Protein AF-F6ZVZ8-F1 (afdb_monomer_lite)

pLDDT: mean 75.33, std 19.27, range [25.66, 97.69]

Secondary structure (DSSP, 8-state):
------------SSS----------HHHHHHHHHHHHHHHHHHHHHHHTT-HHHHHHHHHHHHHHTT-PPP-----S----------GGGG-GGG----HHHHHHHSSS-HHHHHHHHHHHHHHHTTHHHHHHHHHHIIIII-SS--S--HHHHHHHHHHHHHHHHTTT--HHHHHHHHS-TTEEEEETTTTEEEETTS--EE-HHHHHT--HHHHHHHHHHHHHHSSS-TTTTTTT--EEETTEEEEEEEEE-TTGGGBTTTBSS--EEEEEEEEEEEESTT-HHHHHHHHHHHHHHHHHHHHHTT-EEEEEEETTEEEETTSTTHHHHHHHHHHHHHHTT--EEEEEEEEETTEEEEEEEEEEEEEEEPP--

Sequence (374 aa):
MESLKLQIDSIFQNGGHDSYHATLMPSHLRQLSYYISTVILCYTEDALDRCQAIVSLKSQLNQNYLHLTPPIIMLPKQTQFKHGIVNPSWTDVDKLKISRKDCVSNLQVPKAVALQYAIMQYSSDVRLDETWMRFLHHLLLQEQHLPPNPFPLLISHLRRSSISVHTKFEHDNTAVNRLIQNKVAVFDSSNNIFTVNGTSAFGKKSSLLLLNLKGFRQVSEISAHVALSPPGDALTGAPISSEQFQVVPCICVVPPSTYHGSLSPYLCTLYLSEHCFVRGPIGQLHKGAAALAKILKSHLAKLKSSGIILHQAKFGGVILNLKNATNFSRFESEFSAASSGGQEINISFYFPLSWRYVLVKKQMFVYYVEGKTD

Organism: Ciona intestinalis (NCBI:txid7719)

Structure (mmCIF, N/CA/C/O backbone):
data_AF-F6ZVZ8-F1
#
_entry.id   AF-F6ZVZ8-F1
#
loop_
_atom_site.group_PDB
_atom_site.id
_atom_site.type_symbol
_atom_site.label_atom_id
_atom_site.label_alt_id
_atom_site.label_comp_id
_atom_site.label_asym_id
_atom_site.label_entity_id
_atom_site.label_seq_id
_atom_site.pdbx_PDB_ins_code
_atom_site.Cartn_x
_atom_site.Cartn_y
_atom_site.Cartn_z
_atom_site.occupancy
_atom_site.B_iso_or_equiv
_atom_site.auth_seq_id
_atom_site.auth_comp_id
_atom_site.auth_asym_id
_atom_site.auth_atom_id
_atom_site.pdbx_PDB_model_num
ATOM 1 N N . MET A 1 1 ? -38.495 -23.555 36.060 1.00 32.72 1 MET A N 1
ATOM 2 C CA . MET A 1 1 ? -37.154 -23.533 35.436 1.00 32.72 1 MET A CA 1
ATOM 3 C C . MET A 1 1 ? -36.558 -22.169 35.708 1.00 32.72 1 MET A C 1
ATOM 5 O O . MET A 1 1 ? -37.044 -21.184 35.167 1.00 32.72 1 MET A O 1
ATOM 9 N N . GLU A 1 2 ? -35.612 -22.120 36.637 1.00 27.19 2 GLU A N 1
ATOM 10 C CA . GLU A 1 2 ? -34.996 -20.891 37.134 1.00 27.19 2 GLU A CA 1
ATOM 11 C C . GLU A 1 2 ? -34.165 -20.222 36.033 1.00 27.19 2 GLU A C 1
ATOM 13 O O . GLU A 1 2 ? -33.371 -20.864 35.346 1.00 27.19 2 GLU A O 1
ATOM 18 N N . SER A 1 3 ? -34.381 -18.923 35.832 1.00 27.38 3 SER A N 1
ATOM 19 C CA . SER A 1 3 ? -33.521 -18.092 34.995 1.00 27.38 3 SER A CA 1
ATOM 20 C C . SER A 1 3 ? -32.134 -18.037 35.627 1.00 27.38 3 SER A C 1
ATOM 22 O O . SER A 1 3 ? -32.011 -17.606 36.774 1.00 27.38 3 SER A O 1
ATOM 24 N N . LEU A 1 4 ? -31.096 -18.426 34.890 1.00 25.66 4 LEU A N 1
ATOM 25 C CA . LEU A 1 4 ? -29.719 -18.300 35.353 1.00 25.66 4 LEU A CA 1
ATOM 26 C C . LEU A 1 4 ? -29.346 -16.806 35.373 1.00 25.66 4 LEU A C 1
ATOM 28 O O . LEU A 1 4 ? -28.953 -16.232 34.360 1.00 25.66 4 LEU A O 1
ATOM 32 N N . LYS A 1 5 ? -29.554 -16.151 36.520 1.00 30.36 5 LYS A N 1
ATOM 33 C CA . LYS A 1 5 ? -29.091 -14.786 36.782 1.00 30.36 5 LYS A CA 1
ATOM 34 C C . LYS A 1 5 ? -27.653 -14.874 37.271 1.00 30.36 5 LYS A C 1
ATOM 36 O O . LYS A 1 5 ? -27.408 -15.231 38.417 1.00 30.36 5 LYS A O 1
ATOM 41 N N . LEU A 1 6 ? -26.699 -14.563 36.401 1.00 27.80 6 LEU A N 1
ATOM 42 C CA . LEU A 1 6 ? -25.312 -14.380 36.813 1.00 27.80 6 LEU A CA 1
ATOM 43 C C . LEU A 1 6 ? -25.181 -12.943 37.336 1.00 27.80 6 LEU A C 1
ATOM 45 O O . LEU A 1 6 ? -25.107 -11.991 36.562 1.00 27.80 6 LEU A O 1
ATOM 49 N N . GLN A 1 7 ? -25.269 -12.798 38.657 1.00 32.66 7 GLN A N 1
ATOM 50 C CA . GLN A 1 7 ? -25.104 -11.537 39.372 1.00 32.66 7 GLN A CA 1
ATOM 51 C C . GLN A 1 7 ? -23.623 -11.380 39.729 1.00 32.66 7 GLN A C 1
ATOM 53 O O . GLN A 1 7 ? -23.072 -12.184 40.477 1.00 32.66 7 GLN A O 1
ATOM 58 N N . ILE A 1 8 ? -22.966 -10.372 39.156 1.00 30.91 8 ILE A N 1
ATOM 59 C CA . ILE A 1 8 ? -21.636 -9.933 39.585 1.00 30.91 8 ILE A CA 1
ATOM 60 C C . ILE A 1 8 ? -21.848 -8.580 40.257 1.00 30.91 8 ILE A C 1
ATOM 62 O O . ILE A 1 8 ? -22.011 -7.567 39.580 1.00 30.91 8 ILE A O 1
ATOM 66 N N . ASP A 1 9 ? -21.900 -8.582 41.586 1.00 28.52 9 ASP A N 1
ATOM 67 C CA . ASP A 1 9 ? -22.004 -7.359 42.376 1.00 28.52 9 ASP A CA 1
ATOM 68 C C . ASP A 1 9 ? -20.648 -6.646 42.384 1.00 28.52 9 ASP A C 1
ATOM 70 O O . ASP A 1 9 ? -19.692 -7.098 43.015 1.00 28.52 9 ASP A O 1
ATOM 74 N N . SER A 1 10 ? -20.543 -5.514 41.687 1.00 31.78 10 SER A N 1
ATOM 75 C CA . SER A 1 10 ? -19.442 -4.573 41.899 1.00 31.78 10 SER A CA 1
ATOM 76 C C . SER A 1 10 ? -19.907 -3.474 42.849 1.00 31.78 10 SER A C 1
ATOM 78 O O . SER A 1 10 ? -20.643 -2.569 42.453 1.00 31.78 10 SER A O 1
ATOM 80 N N . ILE A 1 11 ? -19.476 -3.550 44.107 1.00 28.58 11 ILE A N 1
ATOM 81 C CA . ILE A 1 11 ? -19.670 -2.481 45.089 1.00 28.58 11 ILE A CA 1
ATOM 82 C C . ILE A 1 11 ? -18.701 -1.349 44.731 1.00 28.58 11 ILE A C 1
ATOM 84 O O . ILE A 1 11 ? -17.514 -1.426 45.040 1.00 28.58 11 ILE A O 1
ATOM 88 N N . PHE A 1 12 ? -19.196 -0.294 44.087 1.00 33.19 12 PHE A N 1
ATOM 89 C CA . PHE A 1 12 ? -18.509 0.994 44.078 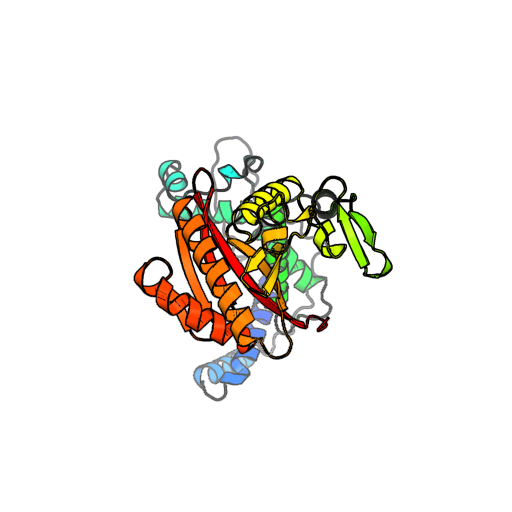1.00 33.19 12 PHE A CA 1
ATOM 90 C C . PHE A 1 12 ? -19.142 1.890 45.138 1.00 33.19 12 PHE A C 1
ATOM 92 O O . PHE A 1 12 ? -20.351 2.120 45.152 1.00 33.19 12 PHE A O 1
ATOM 99 N N . GLN A 1 13 ? -18.302 2.371 46.053 1.00 36.12 13 GLN A N 1
ATOM 100 C CA . GLN A 1 13 ? -18.647 3.386 47.040 1.00 36.12 13 GLN A CA 1
ATOM 101 C C . GLN A 1 13 ? -19.001 4.688 46.312 1.00 36.12 13 GLN A C 1
ATOM 103 O O . GLN A 1 13 ? -18.110 5.461 45.983 1.00 36.12 13 GLN A O 1
ATOM 108 N N . ASN A 1 14 ? -20.279 4.871 45.974 1.00 37.72 14 ASN A N 1
ATOM 109 C CA . ASN A 1 14 ? -21.011 6.143 45.997 1.00 37.72 14 ASN A CA 1
ATOM 110 C C . ASN A 1 14 ? -22.417 5.952 45.400 1.00 37.72 14 ASN A C 1
ATOM 112 O O . ASN A 1 14 ? -22.625 6.076 44.199 1.00 37.72 14 ASN A O 1
ATOM 116 N N . GLY A 1 15 ? -23.381 5.664 46.281 1.00 40.88 15 GLY A N 1
ATOM 117 C CA . GLY A 1 15 ? -24.742 6.209 46.216 1.00 40.88 15 GLY A CA 1
ATOM 118 C C . GLY A 1 15 ? -25.537 6.062 44.916 1.00 40.88 15 GLY A C 1
ATOM 119 O O . GLY A 1 15 ? -26.045 7.059 44.415 1.00 40.88 15 GLY A O 1
ATOM 120 N N . GLY A 1 16 ? -25.715 4.837 44.420 1.00 35.06 16 GLY A N 1
ATOM 121 C CA . GLY A 1 16 ? -26.718 4.527 43.398 1.00 35.06 16 GLY A CA 1
ATOM 122 C C . GLY A 1 16 ? -26.802 3.028 43.123 1.00 35.06 16 GLY A C 1
ATOM 123 O O . GLY A 1 16 ? -25.938 2.476 42.449 1.00 35.06 16 GLY A O 1
ATOM 124 N N . HIS A 1 17 ? -27.825 2.356 43.659 1.00 35.38 17 HIS A N 1
ATOM 125 C CA . HIS A 1 17 ? -28.122 0.959 43.335 1.00 35.38 17 HIS A CA 1
ATOM 126 C C . HIS A 1 17 ? -28.898 0.881 42.019 1.00 35.38 17 HIS A C 1
ATOM 128 O O . HIS A 1 17 ? -30.110 0.695 42.030 1.00 35.38 17 HIS A O 1
ATOM 134 N N . ASP A 1 18 ? -28.197 0.957 40.892 1.00 32.50 18 ASP A N 1
ATOM 135 C CA . ASP A 1 18 ? -28.770 0.506 39.629 1.00 32.50 18 ASP A CA 1
ATOM 136 C C . ASP A 1 18 ? -28.108 -0.810 39.211 1.00 32.50 18 ASP A C 1
ATOM 138 O O . ASP A 1 18 ? -26.976 -0.851 38.726 1.00 32.50 18 ASP A O 1
ATOM 142 N N . SER A 1 19 ? -28.834 -1.908 39.412 1.00 32.69 19 SER A N 1
ATOM 143 C CA . SER A 1 19 ? -28.496 -3.208 38.837 1.00 32.69 19 SER A CA 1
ATOM 144 C C . SER A 1 19 ? -29.044 -3.264 37.411 1.00 32.69 19 SER A C 1
ATOM 146 O O . SER A 1 19 ? -30.248 -3.175 37.176 1.00 32.69 19 SER A O 1
ATOM 148 N N . TYR A 1 20 ? -28.153 -3.373 36.426 1.00 36.16 20 TYR A N 1
ATOM 149 C CA . TYR A 1 20 ? -28.530 -3.413 35.015 1.00 36.16 20 TYR A CA 1
ATOM 150 C C . TYR A 1 20 ? -28.456 -4.846 34.494 1.00 36.16 20 TYR A C 1
ATOM 152 O O . TYR A 1 20 ? -27.391 -5.459 34.460 1.00 36.16 20 TYR A O 1
ATOM 160 N N . HIS A 1 21 ? -29.599 -5.379 34.064 1.00 35.50 21 HIS A N 1
ATOM 161 C CA . HIS A 1 21 ? -29.709 -6.730 33.527 1.00 35.50 21 HIS A CA 1
ATOM 162 C C . HIS A 1 21 ? -30.125 -6.689 32.055 1.00 35.50 21 HIS A C 1
ATOM 164 O O . HIS A 1 21 ? -31.260 -6.340 31.734 1.00 35.50 21 HIS A O 1
ATOM 170 N N . ALA A 1 22 ? -29.251 -7.134 31.151 1.00 32.00 22 ALA A N 1
ATOM 171 C CA . ALA A 1 22 ? -29.711 -7.654 29.869 1.00 32.00 22 ALA A CA 1
ATOM 172 C C . ALA A 1 22 ? -30.309 -9.044 30.130 1.00 32.00 22 ALA A C 1
ATOM 174 O O . ALA A 1 22 ? -29.589 -10.026 30.301 1.00 32.00 22 ALA A O 1
ATOM 175 N N . THR A 1 23 ? -31.637 -9.127 30.209 1.00 36.50 23 THR A N 1
ATOM 176 C CA . THR A 1 23 ? -32.320 -10.415 30.371 1.00 36.50 23 THR A CA 1
ATOM 177 C C . THR A 1 23 ? -32.531 -11.011 28.984 1.00 36.50 23 THR A C 1
ATOM 179 O O . THR A 1 23 ? -33.518 -10.721 28.310 1.00 36.50 23 THR A O 1
ATOM 182 N N . LEU A 1 24 ? -31.585 -11.834 28.525 1.00 35.16 24 LEU A N 1
ATOM 183 C CA . LEU A 1 24 ? -31.866 -12.777 27.445 1.00 35.16 24 LEU A CA 1
ATOM 184 C C . LEU A 1 24 ? -32.962 -13.708 27.960 1.00 35.16 24 LEU A C 1
ATOM 186 O O . LEU A 1 24 ? -32.727 -14.510 28.864 1.00 35.16 24 LEU A O 1
ATOM 190 N N . MET A 1 25 ? -34.177 -13.553 27.432 1.00 39.72 25 MET A N 1
ATOM 191 C CA . MET A 1 25 ? -35.285 -14.417 27.816 1.00 39.72 25 MET A CA 1
ATOM 192 C C . MET A 1 25 ? -34.863 -15.881 27.608 1.00 39.72 25 MET A C 1
ATOM 194 O O . MET A 1 25 ? -34.251 -16.190 26.579 1.00 39.72 25 MET A O 1
ATOM 198 N N . PRO A 1 26 ? -35.188 -16.801 28.534 1.00 47.62 26 PRO A N 1
ATOM 199 C CA . PRO A 1 26 ? -34.864 -18.223 28.391 1.00 47.62 26 PRO A CA 1
ATOM 200 C C . PRO A 1 26 ? -35.307 -18.819 27.045 1.00 47.62 26 PRO A C 1
ATOM 202 O O . PRO A 1 26 ? -34.679 -19.744 26.537 1.00 47.62 26 PRO A O 1
ATOM 205 N N . SER A 1 27 ? -36.352 -18.253 26.434 1.00 44.28 27 SER A N 1
ATOM 206 C CA . SER A 1 27 ? -36.811 -18.562 25.078 1.00 44.28 27 SER A CA 1
ATOM 207 C C . SER A 1 27 ? -35.783 -18.243 23.981 1.00 44.28 27 SER A C 1
ATOM 209 O O . SER A 1 27 ? -35.606 -19.062 23.083 1.00 44.28 27 SER A O 1
ATOM 211 N N . HIS A 1 28 ? -35.070 -17.113 24.057 1.00 44.03 28 HIS A N 1
ATOM 212 C CA . HIS A 1 28 ? -34.038 -16.722 23.083 1.00 44.03 28 HIS A CA 1
ATOM 213 C C . HIS A 1 28 ? -32.804 -17.617 23.187 1.00 44.03 28 HIS A C 1
ATOM 215 O O . HIS A 1 28 ? -32.269 -18.050 22.172 1.00 44.03 28 HIS A O 1
ATOM 221 N N . LEU A 1 29 ? -32.385 -17.953 24.413 1.00 49.09 29 LEU A N 1
ATOM 222 C CA . LEU A 1 29 ? -31.301 -18.914 24.642 1.00 49.09 29 LEU A CA 1
ATOM 223 C C . LEU A 1 29 ? -31.670 -20.299 24.111 1.00 49.09 29 LEU A C 1
ATOM 225 O O . LEU A 1 29 ? -30.829 -20.978 23.531 1.00 49.09 29 LEU A O 1
ATOM 229 N N . ARG A 1 30 ? -32.938 -20.699 24.256 1.00 52.06 30 ARG A N 1
ATOM 230 C CA . ARG A 1 30 ? -33.433 -21.980 23.752 1.00 52.06 30 ARG A CA 1
ATOM 231 C C . ARG A 1 30 ? -33.487 -22.015 22.220 1.00 52.06 30 ARG A C 1
ATOM 233 O O . ARG A 1 30 ? -33.057 -23.003 21.643 1.00 52.06 30 ARG A O 1
ATOM 240 N N . GLN A 1 31 ? -33.931 -20.944 21.558 1.00 53.31 31 GLN A N 1
ATOM 241 C CA . GLN A 1 31 ? -33.894 -20.834 20.091 1.00 53.31 31 GLN A CA 1
ATOM 242 C C . GLN A 1 31 ? -32.464 -20.806 19.547 1.00 53.31 31 GLN A C 1
ATOM 244 O O . GLN A 1 31 ? -32.173 -21.505 18.582 1.00 53.31 31 GLN A O 1
ATOM 249 N N . LEU A 1 32 ? -31.562 -20.058 20.189 1.00 51.16 32 LEU A N 1
ATOM 250 C CA . LEU A 1 32 ? -30.150 -20.035 19.812 1.00 51.16 32 LEU A CA 1
ATOM 251 C C . LEU A 1 32 ? -29.508 -21.409 20.019 1.00 51.16 32 LEU A C 1
ATOM 253 O O . LEU A 1 32 ? -28.760 -21.865 19.164 1.00 51.16 32 LEU A O 1
ATOM 257 N N . SER A 1 33 ? -29.842 -22.087 21.120 1.00 54.50 33 SER A N 1
ATOM 258 C CA . SER A 1 33 ? -29.406 -23.455 21.386 1.00 54.50 33 SER A CA 1
ATOM 259 C C . SER A 1 33 ? -29.932 -24.413 20.326 1.00 54.50 33 SER A C 1
ATOM 261 O O . SER A 1 33 ? -29.141 -25.182 19.806 1.00 54.50 33 SER A O 1
ATOM 263 N N . TYR A 1 34 ? -31.218 -24.359 19.963 1.00 60.81 34 TYR A N 1
ATOM 264 C CA . TYR A 1 34 ? -31.769 -25.212 18.907 1.00 60.81 34 TYR A CA 1
ATOM 265 C C . TYR A 1 34 ? -31.127 -24.926 17.559 1.00 60.81 34 TYR A C 1
ATOM 267 O O . TYR A 1 34 ? -30.765 -25.858 16.859 1.00 60.81 34 TYR A O 1
ATOM 275 N N . TYR A 1 35 ? -30.923 -23.661 17.215 1.00 58.41 35 TYR A N 1
ATOM 276 C CA . TYR A 1 35 ? -30.261 -23.279 15.978 1.00 58.41 35 TYR A CA 1
ATOM 277 C C . TYR A 1 35 ? -28.799 -23.741 15.938 1.00 58.41 35 TYR A C 1
ATOM 279 O O . TYR A 1 35 ? -28.393 -24.368 14.967 1.00 58.41 35 TYR A O 1
ATOM 287 N N . ILE A 1 36 ? -28.024 -23.519 17.005 1.00 54.12 36 ILE A N 1
ATOM 288 C CA . ILE A 1 36 ? -26.644 -24.012 17.127 1.00 54.12 36 ILE A CA 1
ATOM 289 C C . ILE A 1 36 ? -26.619 -25.541 17.077 1.00 54.12 36 ILE A C 1
ATOM 291 O O . ILE A 1 36 ? -25.790 -26.102 16.371 1.00 54.12 36 ILE A O 1
ATOM 295 N N . SER A 1 37 ? -27.537 -26.220 17.767 1.00 55.41 37 SER A N 1
ATOM 296 C CA . SER A 1 37 ? -27.670 -27.676 17.708 1.00 55.41 37 SER A CA 1
ATOM 297 C C . SER A 1 37 ? -27.994 -28.156 16.297 1.00 55.41 37 SER A C 1
ATOM 299 O O . SER A 1 37 ? -27.362 -29.098 15.843 1.00 55.41 37 SER A O 1
ATOM 301 N N . THR A 1 38 ? -28.906 -27.501 15.578 1.00 57.16 38 THR A N 1
ATOM 302 C CA . THR A 1 38 ? -29.251 -27.832 14.188 1.00 57.16 38 THR A CA 1
ATOM 303 C C . THR A 1 38 ? -28.082 -27.576 13.245 1.00 57.16 38 THR A C 1
ATOM 305 O O . THR A 1 38 ? -27.780 -28.425 12.423 1.00 57.16 38 THR A O 1
ATOM 308 N N . VAL A 1 39 ? -27.363 -26.462 13.391 1.00 53.12 39 VAL A N 1
ATOM 309 C CA . VAL A 1 39 ? -26.172 -26.150 12.586 1.00 53.12 39 VAL A CA 1
ATOM 310 C C . VAL A 1 39 ? -25.045 -27.147 12.871 1.00 53.12 39 VAL A C 1
ATOM 312 O O . VAL A 1 39 ? -24.431 -27.649 11.936 1.00 53.12 39 VAL A O 1
ATOM 315 N N . ILE A 1 40 ? -24.803 -27.503 14.139 1.00 52.34 40 ILE A N 1
ATOM 316 C CA . ILE A 1 40 ? -23.866 -28.572 14.522 1.00 52.34 40 ILE A CA 1
ATOM 317 C C . ILE A 1 40 ? -24.324 -29.912 13.942 1.00 52.34 40 ILE A C 1
ATOM 319 O O . ILE A 1 40 ? -23.488 -30.651 13.436 1.00 52.34 40 ILE A O 1
ATOM 323 N N . LEU A 1 41 ? -25.621 -30.227 13.974 1.00 52.50 41 LEU A N 1
ATOM 324 C CA . LEU A 1 41 ? -26.185 -31.437 13.372 1.00 52.50 41 LEU A CA 1
ATOM 325 C C . LEU A 1 41 ? -25.989 -31.455 11.852 1.00 52.50 41 LEU A C 1
ATOM 327 O O . LEU A 1 41 ? -25.553 -32.469 11.332 1.00 52.50 41 LEU A O 1
ATOM 331 N N . CYS A 1 42 ? -26.197 -30.340 11.152 1.00 50.91 42 CYS A N 1
ATOM 332 C CA . CYS A 1 42 ? -25.944 -30.228 9.714 1.00 50.91 42 CYS A CA 1
ATOM 333 C C . CYS A 1 42 ? -24.448 -30.340 9.376 1.00 50.91 42 CYS A C 1
ATOM 335 O O . CYS A 1 42 ? -24.091 -31.023 8.426 1.00 50.91 42 CYS A O 1
ATOM 337 N N . TYR A 1 43 ? -23.556 -29.738 10.172 1.00 45.75 43 TYR A N 1
ATOM 338 C CA . TYR A 1 43 ? -22.104 -29.903 10.004 1.00 45.75 43 TYR A CA 1
ATOM 339 C C . TYR A 1 43 ? -21.608 -31.300 10.392 1.00 45.75 43 TYR A C 1
ATOM 341 O O . TYR A 1 43 ? -20.561 -31.734 9.918 1.00 45.75 43 TYR A O 1
ATOM 349 N N . THR A 1 44 ? -22.334 -31.995 11.269 1.00 49.62 44 THR A N 1
ATOM 350 C CA . THR A 1 44 ? -22.036 -33.380 11.631 1.00 49.62 44 THR A CA 1
ATOM 351 C C . THR A 1 44 ? -22.731 -34.379 10.720 1.00 49.62 44 THR A C 1
ATOM 353 O O . THR A 1 44 ? -22.258 -35.502 10.695 1.00 49.62 44 THR A O 1
ATOM 356 N N . GLU A 1 45 ? -23.751 -34.026 9.928 1.00 49.56 45 GLU A N 1
ATOM 357 C CA . GLU A 1 45 ? -24.401 -34.947 8.975 1.00 49.56 45 GLU A CA 1
ATOM 358 C C . GLU A 1 45 ? -23.418 -35.460 7.913 1.00 49.56 45 GLU A C 1
ATOM 360 O O . GLU A 1 45 ? -23.418 -36.655 7.635 1.00 49.56 45 GLU A O 1
ATOM 365 N N . ASP A 1 46 ? -22.453 -34.639 7.488 1.00 48.16 46 ASP A N 1
ATOM 366 C CA . ASP A 1 46 ? -21.338 -35.073 6.626 1.00 48.16 46 ASP A CA 1
ATOM 367 C C . ASP A 1 46 ? -20.316 -35.995 7.339 1.00 48.16 46 ASP A C 1
ATOM 369 O O . ASP A 1 46 ? -19.516 -36.676 6.695 1.00 48.16 46 ASP A O 1
ATOM 373 N N . ALA A 1 47 ? -20.321 -36.040 8.677 1.00 49.44 47 ALA A N 1
ATOM 374 C CA . ALA A 1 47 ? -19.435 -36.866 9.510 1.00 49.44 47 ALA A CA 1
ATOM 375 C C . ALA A 1 47 ? -20.167 -38.016 10.245 1.00 49.44 47 ALA A C 1
ATOM 377 O O . ALA A 1 47 ? -19.525 -38.856 10.888 1.00 49.44 47 ALA A O 1
ATOM 378 N N . LEU A 1 48 ? -21.502 -38.055 10.173 1.00 47.97 48 LEU A N 1
ATOM 379 C CA . LEU A 1 48 ? -22.385 -38.820 11.060 1.00 47.97 48 LEU A CA 1
ATOM 380 C C . LEU A 1 48 ? -22.434 -40.307 10.716 1.00 47.97 48 LEU A C 1
ATOM 382 O O . LEU A 1 48 ? -22.577 -41.121 11.629 1.00 47.97 48 LEU A O 1
ATOM 386 N N . ASP A 1 49 ? -22.186 -40.676 9.458 1.00 52.25 49 ASP A N 1
ATOM 387 C CA . ASP A 1 49 ? -22.098 -42.080 9.031 1.00 52.25 49 ASP A CA 1
ATOM 388 C C . ASP A 1 49 ? -20.965 -42.851 9.734 1.00 52.25 49 ASP A C 1
ATOM 390 O O . ASP A 1 49 ? -20.918 -44.080 9.693 1.00 52.25 49 ASP A O 1
ATOM 394 N N . ARG A 1 50 ? -20.042 -42.149 10.411 1.00 51.81 50 ARG A N 1
ATOM 395 C CA . ARG A 1 50 ? -18.868 -42.745 11.065 1.00 51.81 50 ARG A CA 1
ATOM 396 C C . ARG A 1 50 ? -18.869 -42.667 12.594 1.00 51.81 50 ARG A C 1
ATOM 398 O O . ARG A 1 50 ? -17.927 -43.172 13.201 1.00 51.81 50 ARG A O 1
ATOM 405 N N . CYS A 1 51 ? -19.880 -42.074 13.243 1.00 57.00 51 CYS A N 1
ATOM 406 C CA . CYS A 1 51 ? -19.859 -41.871 14.701 1.00 57.00 51 CYS A CA 1
ATOM 407 C C . CYS A 1 51 ? -21.126 -42.385 15.414 1.00 57.00 51 CYS A C 1
ATOM 409 O O . CYS A 1 51 ? -22.078 -41.644 15.668 1.00 57.00 51 CYS A O 1
ATOM 411 N N . GLN A 1 52 ? -21.106 -43.666 15.812 1.00 60.66 52 GLN A N 1
ATOM 412 C CA . GLN A 1 52 ? -22.219 -44.362 16.488 1.00 60.66 52 GLN A CA 1
ATOM 413 C C . GLN A 1 52 ? -22.719 -43.680 17.776 1.00 60.66 52 GLN A C 1
ATOM 415 O O . GLN A 1 52 ? -23.907 -43.762 18.088 1.00 60.66 52 GLN A O 1
ATOM 420 N N . ALA A 1 53 ? -21.850 -42.978 18.509 1.00 56.34 53 ALA A N 1
ATOM 421 C CA . ALA A 1 53 ? -22.224 -42.293 19.749 1.00 56.34 53 ALA A CA 1
ATOM 422 C C . ALA A 1 53 ? -23.194 -41.118 19.523 1.00 56.34 53 ALA A C 1
ATOM 424 O O . ALA A 1 53 ? -24.027 -40.832 20.378 1.00 56.34 53 ALA A O 1
ATOM 425 N N . ILE A 1 54 ? -23.124 -40.450 18.367 1.00 52.84 54 ILE A N 1
ATOM 426 C CA . ILE A 1 54 ? -24.003 -39.313 18.052 1.00 52.84 54 ILE A CA 1
ATOM 427 C C . ILE A 1 54 ? -25.351 -39.813 17.512 1.00 52.84 54 ILE A C 1
ATOM 429 O O . ILE A 1 54 ? -26.394 -39.237 17.823 1.00 52.84 54 ILE A O 1
ATOM 433 N N . VAL A 1 55 ? -25.358 -40.938 16.786 1.00 58.53 55 VAL A N 1
ATOM 434 C CA . VAL A 1 55 ? -26.589 -41.608 16.327 1.00 58.53 55 VAL A CA 1
ATOM 435 C C . VAL A 1 55 ? -27.451 -42.051 17.514 1.00 58.53 55 VAL A C 1
ATOM 437 O O . VAL A 1 55 ? -28.663 -41.816 17.513 1.00 58.53 55 VAL A O 1
ATOM 440 N N . SER A 1 56 ? -26.843 -42.623 18.562 1.00 67.56 56 SER A N 1
ATOM 441 C CA . SER A 1 56 ? -27.590 -43.018 19.764 1.00 67.56 56 SER A CA 1
ATOM 442 C C . SER A 1 56 ? -28.167 -41.802 20.499 1.00 67.56 56 SER A C 1
ATOM 444 O O . SER A 1 56 ? -29.344 -41.825 20.871 1.00 67.56 56 SER A O 1
ATOM 446 N N . LEU A 1 57 ? -27.397 -40.709 20.598 1.00 57.38 57 LEU A N 1
ATOM 447 C CA . LEU A 1 57 ? -27.816 -39.456 21.231 1.00 57.38 57 LEU A CA 1
ATOM 448 C C . LEU A 1 57 ? -28.970 -38.773 20.472 1.00 57.38 57 LEU A C 1
ATOM 450 O O . LEU A 1 57 ? -29.920 -38.305 21.098 1.00 57.38 57 LEU A O 1
ATOM 454 N N . LYS A 1 58 ? -28.940 -38.768 19.128 1.00 55.06 58 LYS A N 1
ATOM 455 C CA . LYS A 1 58 ? -30.037 -38.266 18.271 1.00 55.06 58 LYS A CA 1
ATOM 456 C C . LYS A 1 58 ? -31.319 -39.074 18.494 1.00 55.06 58 LYS A C 1
ATOM 458 O O . LYS A 1 58 ? -32.394 -38.487 18.593 1.00 55.06 58 LYS A O 1
ATOM 463 N N . SER A 1 59 ? -31.220 -40.401 18.637 1.00 65.06 59 SER A N 1
ATOM 464 C CA . SER A 1 59 ? -32.391 -41.247 18.918 1.00 65.06 59 SER A CA 1
ATOM 465 C C . SER A 1 59 ? -32.983 -40.982 20.308 1.00 65.06 59 SER A C 1
ATOM 467 O O . SER A 1 59 ? -34.200 -40.862 20.430 1.00 65.06 59 SER A O 1
ATOM 469 N N . GLN A 1 60 ? -32.134 -40.788 21.325 1.00 64.25 60 GLN A N 1
ATOM 470 C CA . GLN A 1 60 ? -32.565 -40.461 22.688 1.00 64.25 60 GLN A CA 1
ATOM 471 C C . GLN A 1 60 ? -33.219 -39.078 22.758 1.00 64.25 60 GLN A C 1
ATOM 473 O O . GLN A 1 60 ? -34.252 -38.914 23.403 1.00 64.25 60 GLN A O 1
ATOM 478 N N . LEU A 1 61 ? -32.656 -38.084 22.066 1.00 55.38 61 LEU A N 1
ATOM 479 C CA . LEU A 1 61 ? -33.245 -36.747 21.979 1.00 55.38 61 LEU A CA 1
ATOM 480 C C . LEU A 1 61 ? -34.596 -36.777 21.254 1.00 55.38 61 LEU A C 1
ATOM 482 O O . LEU A 1 61 ? -35.562 -36.193 21.737 1.00 55.38 61 LEU A O 1
ATOM 486 N N . ASN A 1 62 ? -34.708 -37.506 20.144 1.00 58.62 62 ASN A N 1
ATOM 487 C CA . ASN A 1 62 ? -35.984 -37.631 19.445 1.00 58.62 62 ASN A CA 1
ATOM 488 C C . ASN A 1 62 ? -37.034 -38.325 20.323 1.00 58.62 62 ASN A C 1
ATOM 490 O O . ASN A 1 62 ? -38.133 -37.800 20.466 1.00 58.62 62 ASN A O 1
ATOM 494 N N . GLN A 1 63 ? -36.698 -39.438 20.980 1.00 68.88 63 GLN A N 1
ATOM 495 C CA . GLN A 1 63 ? -37.627 -40.155 21.863 1.00 68.88 63 GLN A CA 1
ATOM 496 C C . GLN A 1 63 ? -38.104 -39.310 23.051 1.00 68.88 63 GLN A C 1
ATOM 498 O O . GLN A 1 63 ? -39.288 -39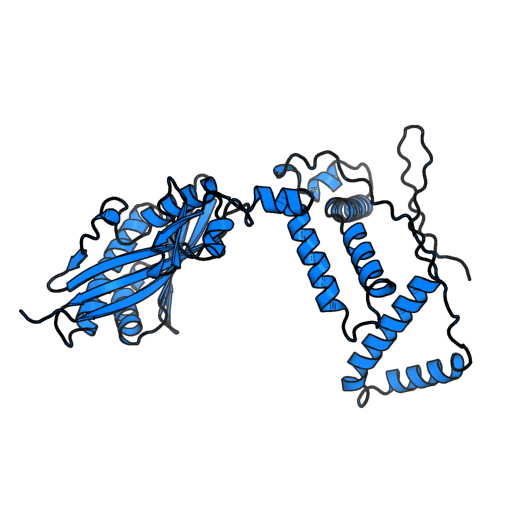.343 23.379 1.00 68.88 63 GLN A O 1
ATOM 503 N N . ASN A 1 64 ? -37.211 -38.524 23.657 1.00 62.28 64 ASN A N 1
ATOM 504 C CA . ASN A 1 64 ? -37.520 -37.753 24.864 1.00 62.28 64 ASN A CA 1
ATOM 505 C C . ASN A 1 64 ? -38.204 -36.404 24.590 1.00 62.28 64 ASN A C 1
ATOM 507 O O . ASN A 1 64 ? -38.754 -35.809 25.516 1.00 62.28 64 ASN A O 1
ATOM 511 N N . TYR A 1 65 ? -38.150 -35.890 23.355 1.00 53.88 65 TYR A N 1
ATOM 512 C CA . TYR A 1 65 ? -38.578 -34.517 23.055 1.00 53.88 65 TYR A CA 1
ATOM 513 C C . TYR A 1 65 ? -39.531 -34.381 21.850 1.00 53.88 65 TYR A C 1
ATOM 515 O O . TYR A 1 65 ? -39.945 -33.264 21.539 1.00 53.88 65 TYR A O 1
ATOM 523 N N . LEU A 1 66 ? -39.956 -35.488 21.221 1.00 48.91 66 LEU A N 1
ATOM 524 C CA . LEU A 1 66 ? -40.876 -35.523 20.063 1.00 48.91 66 LEU A CA 1
ATOM 525 C C . LEU A 1 66 ? -42.256 -34.875 20.309 1.00 48.91 66 LEU A C 1
ATOM 527 O O . LEU A 1 66 ? -42.939 -34.509 19.359 1.00 48.91 66 LEU A O 1
ATOM 531 N N . HIS A 1 67 ? -42.679 -34.730 21.567 1.00 51.12 67 HIS A N 1
ATOM 532 C CA . HIS A 1 67 ? -44.011 -34.234 21.953 1.00 51.12 67 HIS A CA 1
ATOM 533 C C . HIS A 1 67 ? -44.052 -32.721 22.229 1.00 51.12 67 HIS A C 1
ATOM 535 O O . HIS A 1 67 ? -45.109 -32.176 22.546 1.00 51.12 67 HIS A O 1
ATOM 541 N N . LEU A 1 68 ? -42.920 -32.020 22.126 1.00 45.47 68 LEU A N 1
ATOM 542 C CA . LEU A 1 68 ? -42.862 -30.581 22.368 1.00 45.47 68 LEU A CA 1
ATOM 543 C C . LEU A 1 68 ? -43.103 -29.819 21.061 1.00 45.47 68 LEU A C 1
ATOM 545 O O . LEU A 1 68 ? -42.166 -29.491 20.336 1.00 45.47 68 LEU A O 1
ATOM 549 N N . THR A 1 69 ? -44.365 -29.489 20.775 1.00 44.94 69 THR A N 1
ATOM 550 C CA . THR A 1 69 ? -44.692 -28.430 19.807 1.00 44.94 69 THR A CA 1
ATOM 551 C C . THR A 1 69 ? -43.951 -27.152 20.208 1.00 44.94 69 THR A C 1
ATOM 553 O O . THR A 1 69 ? -44.118 -26.705 21.350 1.00 44.94 69 THR A O 1
ATOM 556 N N . PRO A 1 70 ? -43.127 -26.553 19.327 1.00 45.09 70 PRO A N 1
ATOM 557 C CA . PRO A 1 70 ? -42.433 -25.324 19.665 1.00 45.09 70 PRO A CA 1
ATOM 558 C C . PRO A 1 70 ? -43.488 -24.243 19.933 1.00 45.09 70 PRO A C 1
ATOM 560 O O . PRO A 1 70 ? -44.335 -23.996 19.071 1.00 45.09 70 PRO A O 1
ATOM 563 N N . PRO A 1 71 ? -43.493 -23.611 21.120 1.00 43.62 71 PRO A N 1
ATOM 564 C CA . PRO A 1 71 ? -44.420 -22.524 21.377 1.00 43.62 71 PRO A CA 1
ATOM 565 C C . PRO A 1 71 ? -44.165 -21.404 20.365 1.00 43.62 71 PRO A C 1
ATOM 567 O O . PRO A 1 71 ? -43.014 -21.067 20.077 1.00 43.62 71 PRO A O 1
ATOM 570 N N . ILE A 1 72 ? -45.239 -20.812 19.837 1.00 42.56 72 ILE A N 1
ATOM 571 C CA . ILE A 1 72 ? -45.160 -19.571 19.063 1.00 42.56 72 ILE A CA 1
ATOM 572 C C . ILE A 1 72 ? -44.744 -18.479 20.051 1.00 42.56 72 ILE A C 1
ATOM 574 O O . ILE A 1 72 ? -45.546 -17.988 20.843 1.00 42.56 72 ILE A O 1
ATOM 578 N N . ILE A 1 73 ? -43.453 -18.158 20.068 1.00 44.91 73 ILE A N 1
ATOM 579 C CA . ILE A 1 73 ? -42.890 -17.161 20.976 1.00 44.91 73 ILE A CA 1
ATOM 580 C C . ILE A 1 73 ? -43.076 -15.792 20.331 1.00 44.91 73 ILE A C 1
ATOM 582 O O . ILE A 1 73 ? -42.413 -15.458 19.351 1.00 44.91 73 ILE A O 1
ATOM 586 N N . MET A 1 74 ? -43.971 -14.986 20.901 1.00 42.78 74 MET A N 1
ATOM 587 C CA . MET A 1 74 ? -44.051 -13.567 20.578 1.00 42.78 74 MET A CA 1
ATOM 588 C C . MET A 1 74 ? -42.840 -12.851 21.180 1.00 42.78 74 MET A C 1
ATOM 590 O O . MET A 1 74 ? -42.724 -12.724 22.399 1.00 42.78 74 MET A O 1
ATOM 594 N N . LEU A 1 75 ? -41.922 -12.402 20.323 1.00 44.34 75 LEU A N 1
ATOM 595 C CA . LEU A 1 75 ? -40.786 -11.583 20.736 1.00 44.34 75 LEU A CA 1
ATOM 596 C C . LEU A 1 75 ? -41.312 -10.213 21.208 1.00 44.34 75 LEU A C 1
ATOM 598 O O . LEU A 1 75 ? -42.111 -9.592 20.498 1.00 44.34 75 LEU A O 1
ATOM 602 N N . PRO A 1 76 ? -40.915 -9.723 22.398 1.00 46.59 76 PRO A N 1
ATOM 603 C CA . PRO A 1 76 ? -41.301 -8.392 22.846 1.00 46.59 76 PRO A CA 1
ATOM 604 C C . PRO A 1 76 ? -40.795 -7.350 21.842 1.00 46.59 76 PRO A C 1
ATOM 606 O O . PRO A 1 76 ? -39.627 -7.360 21.461 1.00 46.59 76 PRO A O 1
ATOM 609 N N . LYS A 1 77 ? -41.686 -6.442 21.421 1.00 52.41 77 LYS A N 1
ATOM 610 C CA . LYS A 1 77 ? -41.454 -5.486 20.321 1.00 52.41 77 LYS A CA 1
ATOM 611 C C . LYS A 1 77 ? -40.272 -4.529 20.526 1.00 52.41 77 LYS A C 1
ATOM 613 O O . LYS A 1 77 ? -39.883 -3.885 19.564 1.00 52.41 77 LYS A O 1
ATOM 618 N N . GLN A 1 78 ? -39.704 -4.435 21.729 1.00 48.06 78 GLN A N 1
ATOM 619 C CA . GLN A 1 78 ? -38.501 -3.652 22.016 1.00 48.06 78 GLN A CA 1
ATOM 620 C C . GLN A 1 78 ? -37.872 -4.126 23.333 1.00 48.06 78 GLN A C 1
ATOM 622 O O . GLN A 1 78 ? -38.363 -3.819 24.417 1.00 48.06 78 GLN A O 1
ATOM 627 N N . THR A 1 79 ? -36.766 -4.864 23.265 1.00 50.84 79 THR A N 1
ATOM 628 C CA . THR A 1 79 ? -35.863 -5.012 24.414 1.00 50.84 79 THR A CA 1
ATOM 629 C C . THR A 1 79 ? -34.952 -3.792 24.480 1.00 50.84 79 THR A C 1
ATOM 631 O O . THR A 1 79 ? -34.182 -3.548 23.551 1.00 50.84 79 THR A O 1
ATOM 634 N N . GLN A 1 80 ? -35.017 -3.030 25.573 1.00 54.00 80 GLN A N 1
ATOM 635 C CA . GLN A 1 80 ? -34.057 -1.959 25.843 1.00 54.00 80 GLN A CA 1
ATOM 636 C C . GLN A 1 80 ? -32.711 -2.587 26.230 1.00 54.00 80 GLN A C 1
ATOM 638 O O . GLN A 1 80 ? -32.510 -3.017 27.363 1.00 54.00 80 GLN A O 1
ATOM 643 N N . PHE A 1 81 ? -31.794 -2.691 25.270 1.00 55.00 81 PHE A N 1
ATOM 644 C CA . PHE A 1 81 ? -30.405 -3.047 25.543 1.00 55.00 81 PHE A CA 1
ATOM 645 C C . PHE A 1 81 ? -29.656 -1.803 26.028 1.00 55.00 81 PHE A C 1
ATOM 647 O O . PHE A 1 81 ? -29.645 -0.781 25.339 1.00 55.00 81 PHE A O 1
ATOM 654 N N . LYS A 1 82 ? -29.009 -1.896 27.193 1.00 63.28 82 LYS A N 1
ATOM 655 C CA . LYS A 1 82 ? -28.100 -0.866 27.700 1.00 63.28 82 LYS A CA 1
ATOM 656 C C . LYS A 1 82 ? -26.671 -1.390 27.611 1.00 63.28 82 LYS A C 1
ATOM 658 O O . LYS A 1 82 ? -26.364 -2.435 28.176 1.00 63.28 82 LYS A O 1
ATOM 663 N N . HIS A 1 83 ? -25.833 -0.661 26.885 1.00 69.25 83 HIS A N 1
ATOM 664 C CA . HIS A 1 83 ? -24.411 -0.948 26.756 1.00 69.25 83 HIS A CA 1
ATOM 665 C C . HIS A 1 83 ? -23.681 -0.806 28.102 1.00 69.25 83 HIS A C 1
ATOM 667 O O . HIS A 1 83 ? -24.093 -0.002 28.946 1.00 69.25 83 HIS A O 1
ATOM 673 N N . GLY A 1 84 ? -22.613 -1.587 28.296 1.00 65.25 84 GLY A N 1
ATOM 674 C CA . GLY A 1 84 ? -21.741 -1.491 29.466 1.00 65.25 84 GLY A CA 1
ATOM 675 C C . GLY A 1 84 ? -21.090 -0.109 29.638 1.00 65.25 84 GLY A C 1
ATOM 676 O O . GLY A 1 84 ? -21.126 0.751 28.756 1.00 65.25 84 GLY A O 1
ATOM 677 N N . ILE A 1 85 ? -20.507 0.129 30.816 1.00 69.69 85 ILE A N 1
ATOM 678 C CA . ILE A 1 85 ? -19.855 1.407 31.129 1.00 69.69 85 ILE A CA 1
ATOM 679 C C . ILE A 1 85 ? -18.531 1.494 30.358 1.00 69.69 85 ILE A C 1
ATOM 681 O O . ILE A 1 85 ? -17.571 0.782 30.653 1.00 69.69 85 ILE A O 1
ATOM 685 N N . VAL A 1 86 ? -18.484 2.400 29.382 1.00 60.69 86 VAL A N 1
ATOM 686 C CA . VAL A 1 86 ? -17.272 2.717 28.616 1.00 60.69 86 VAL A CA 1
ATOM 687 C C . VAL A 1 86 ? -16.365 3.608 29.451 1.00 60.69 86 VAL A C 1
ATOM 689 O O . VAL A 1 86 ? -16.828 4.547 30.106 1.00 60.69 86 VAL A O 1
ATOM 692 N N . ASN A 1 87 ? -15.060 3.360 29.403 1.00 60.59 87 ASN A N 1
ATOM 693 C CA . ASN A 1 87 ? -14.102 4.265 30.019 1.00 60.59 87 ASN A CA 1
ATOM 694 C C . ASN A 1 87 ? -14.170 5.654 29.327 1.00 60.59 87 ASN A C 1
ATOM 696 O O . ASN A 1 87 ? -14.035 5.744 28.113 1.00 60.59 87 ASN A O 1
ATOM 700 N N . PRO A 1 88 ? -14.352 6.780 30.033 1.00 54.94 88 PRO A N 1
ATOM 701 C CA . PRO A 1 88 ? -14.451 8.095 29.385 1.00 54.94 88 PRO A CA 1
ATOM 702 C C . PRO A 1 88 ? -13.138 8.574 28.729 1.00 54.94 88 PRO A C 1
ATOM 704 O O . PRO A 1 88 ? -13.148 9.524 27.949 1.00 54.94 88 PRO A O 1
ATOM 707 N N . SER A 1 89 ? -12.004 7.916 28.997 1.00 54.00 89 SER A N 1
ATOM 708 C CA . SER A 1 89 ? -10.677 8.277 28.460 1.00 54.00 89 SER A CA 1
ATOM 709 C C . SER A 1 89 ? -10.436 7.919 26.980 1.00 54.00 89 SER A C 1
ATOM 711 O O . SER A 1 89 ? -9.344 8.144 26.461 1.00 54.00 89 SER A O 1
ATOM 713 N N . TRP A 1 90 ? -11.467 7.444 26.273 1.00 47.81 90 TRP A N 1
ATOM 714 C CA . TRP A 1 90 ? -11.462 7.087 24.843 1.00 47.81 90 TRP A CA 1
ATOM 715 C C . TRP A 1 90 ? -11.114 8.226 23.869 1.00 47.81 90 TRP A C 1
ATOM 717 O O . TRP A 1 90 ? -10.914 8.000 22.673 1.00 47.81 90 TRP A O 1
ATOM 727 N N . THR A 1 91 ? -11.028 9.466 24.349 1.00 46.22 91 THR A N 1
ATOM 728 C CA . THR A 1 91 ? -10.585 10.607 23.541 1.00 46.22 91 THR A CA 1
ATOM 729 C C . THR A 1 91 ? -9.122 10.483 23.104 1.00 46.22 91 THR A C 1
ATOM 731 O O . THR A 1 91 ? -8.781 10.972 22.019 1.00 46.22 91 THR A O 1
ATOM 734 N N . ASP A 1 92 ? -8.299 9.754 23.864 1.00 52.75 92 ASP A N 1
ATOM 735 C CA . ASP A 1 92 ? -6.853 9.640 23.682 1.00 52.75 92 ASP A CA 1
ATOM 736 C C . ASP A 1 92 ? -6.463 8.243 23.157 1.00 52.75 92 ASP A C 1
ATOM 738 O O . ASP A 1 92 ? -6.450 7.254 23.889 1.00 52.75 92 ASP A O 1
ATOM 742 N N . VAL A 1 93 ? -6.175 8.145 21.855 1.00 49.75 93 VAL A N 1
ATOM 743 C CA . VAL A 1 93 ? -5.900 6.868 21.154 1.00 49.75 93 VAL A CA 1
ATOM 744 C C . VAL A 1 93 ? -4.684 6.149 21.753 1.00 49.75 93 VAL A C 1
ATOM 746 O O . VAL A 1 93 ? -4.651 4.920 21.788 1.00 49.75 93 VAL A O 1
ATOM 749 N N . ASP A 1 94 ? -3.726 6.895 22.307 1.00 44.66 94 ASP A N 1
ATOM 750 C CA . ASP A 1 94 ? -2.531 6.339 22.951 1.00 44.66 94 ASP A CA 1
ATOM 751 C C . ASP A 1 94 ? -2.837 5.657 24.301 1.00 44.66 94 ASP A C 1
ATOM 753 O O . ASP A 1 94 ? -2.047 4.840 24.781 1.00 44.66 94 ASP A O 1
ATOM 757 N N . LYS A 1 95 ? -4.024 5.902 24.877 1.00 49.62 95 LYS A N 1
ATOM 758 C CA . LYS A 1 95 ? -4.538 5.233 26.086 1.00 49.62 95 LYS A CA 1
ATOM 759 C C . LYS A 1 95 ? -5.437 4.029 25.788 1.00 49.62 95 LYS A C 1
ATOM 761 O O . LYS A 1 95 ? -5.856 3.353 26.721 1.00 49.62 95 LYS A O 1
ATOM 766 N N . LEU A 1 96 ? -5.663 3.680 24.514 1.00 52.91 96 LEU A N 1
ATOM 767 C CA . LEU A 1 96 ? -6.392 2.457 24.118 1.00 52.91 96 LEU A CA 1
ATOM 768 C C . LEU A 1 96 ? -5.638 1.160 24.457 1.00 52.91 96 LEU A C 1
ATOM 770 O O . LEU A 1 96 ? -6.137 0.055 24.235 1.00 52.91 96 LEU A O 1
ATOM 774 N N . LYS A 1 97 ? -4.413 1.265 24.977 1.00 59.91 97 LYS A N 1
ATOM 775 C CA . LYS A 1 97 ? -3.642 0.118 25.433 1.00 59.91 97 LYS A CA 1
ATOM 776 C C . LYS A 1 97 ? -4.084 -0.279 26.841 1.00 59.91 97 LYS A C 1
ATOM 778 O O . LYS A 1 97 ? -3.594 0.257 27.829 1.00 59.91 97 LYS A O 1
ATOM 783 N N . ILE A 1 98 ? -4.924 -1.307 26.934 1.00 60.91 98 ILE A N 1
ATOM 784 C CA . ILE A 1 98 ? -5.149 -2.010 28.202 1.00 60.91 98 ILE A CA 1
ATOM 785 C C . ILE A 1 98 ? -3.907 -2.862 28.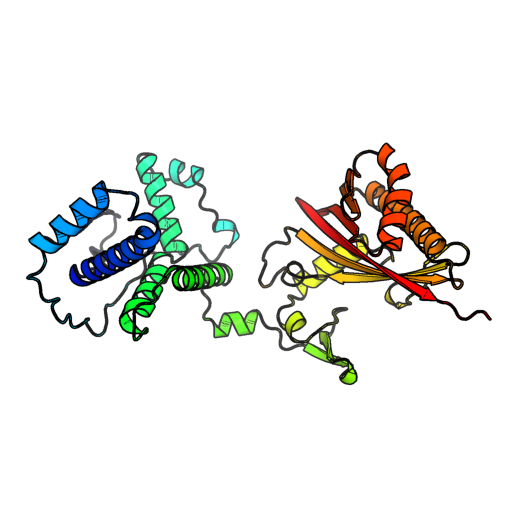491 1.00 60.91 98 ILE A C 1
ATOM 787 O O . ILE A 1 98 ? -3.716 -3.953 27.949 1.00 60.91 98 ILE A O 1
ATOM 791 N N . SER A 1 99 ? -3.001 -2.332 29.311 1.00 65.88 99 SER A N 1
ATOM 792 C CA . SER A 1 99 ? -1.836 -3.075 29.784 1.00 65.88 99 SER A CA 1
ATOM 793 C C . SER A 1 99 ? -2.271 -4.064 30.858 1.00 65.88 99 SER A C 1
ATOM 795 O O . SER A 1 99 ? -2.695 -3.685 31.948 1.00 65.88 99 SER A O 1
ATOM 797 N N . ARG A 1 100 ? -2.096 -5.361 30.580 1.00 66.75 100 ARG A N 1
ATOM 798 C CA . ARG A 1 100 ? -2.312 -6.420 31.577 1.00 66.75 100 ARG A CA 1
ATOM 799 C C . ARG A 1 100 ? -1.502 -6.175 32.854 1.00 66.75 100 ARG A C 1
ATOM 801 O O . ARG A 1 100 ? -1.972 -6.513 33.934 1.00 66.75 100 ARG A O 1
ATOM 808 N N . LYS A 1 101 ? -0.288 -5.622 32.733 1.00 74.12 101 LYS A N 1
ATOM 809 C CA . LYS A 1 101 ? 0.561 -5.313 33.891 1.00 74.12 101 LYS A CA 1
ATOM 810 C C . LYS A 1 101 ? -0.068 -4.213 34.743 1.00 74.12 101 LYS A C 1
ATOM 812 O O . LYS A 1 101 ? -0.144 -4.389 35.951 1.00 74.12 101 LYS A O 1
ATOM 817 N N . ASP A 1 102 ? -0.594 -3.177 34.100 1.00 73.44 102 ASP A N 1
ATOM 818 C CA . ASP A 1 102 ? -1.140 -1.998 34.773 1.00 73.44 102 ASP A CA 1
ATOM 819 C C . ASP A 1 102 ? -2.480 -2.333 35.448 1.00 73.44 102 ASP A C 1
ATOM 821 O O . ASP A 1 102 ? -2.717 -1.947 36.587 1.00 73.44 102 ASP A O 1
ATOM 825 N N . CYS A 1 103 ? -3.336 -3.143 34.811 1.00 68.50 103 CYS A N 1
ATOM 826 C CA . CYS A 1 103 ? -4.573 -3.623 35.441 1.00 68.50 103 CYS A CA 1
ATOM 827 C C . CYS A 1 103 ? -4.298 -4.478 36.686 1.00 68.50 103 CYS A C 1
ATOM 829 O O . CYS A 1 103 ? -5.026 -4.385 37.670 1.00 68.50 103 CYS A O 1
ATOM 831 N N . VAL A 1 104 ? -3.249 -5.307 36.654 1.00 75.38 104 VAL A N 1
ATOM 832 C CA . VAL A 1 104 ? -2.876 -6.162 37.790 1.00 75.38 104 VAL A CA 1
ATOM 833 C C . VAL A 1 104 ? -2.182 -5.368 38.900 1.00 75.38 104 VAL A C 1
ATOM 835 O O . VAL A 1 104 ? -2.336 -5.725 40.062 1.00 75.38 104 VAL A O 1
ATOM 838 N N . SER A 1 105 ? -1.421 -4.318 38.575 1.00 77.88 105 SER A N 1
ATOM 839 C CA . SER A 1 105 ? -0.744 -3.489 39.581 1.00 77.88 105 SER A CA 1
ATOM 840 C C . SER A 1 105 ? -1.664 -2.465 40.240 1.00 77.88 105 SER A C 1
ATOM 842 O O . SER A 1 105 ? -1.456 -2.135 41.403 1.00 77.88 105 SER A O 1
ATOM 844 N N . ASN A 1 106 ? -2.661 -1.958 39.511 1.00 76.38 106 ASN A N 1
ATOM 845 C CA . ASN A 1 106 ? -3.482 -0.834 39.968 1.00 76.38 106 ASN A CA 1
ATOM 846 C C . ASN A 1 106 ? -4.740 -1.273 40.729 1.00 76.38 106 ASN A C 1
ATOM 848 O O . ASN A 1 106 ? -5.297 -0.484 41.487 1.00 76.38 106 ASN A O 1
ATOM 852 N N . LEU A 1 107 ? -5.200 -2.513 40.541 1.00 75.44 107 LEU A N 1
ATOM 853 C CA . LEU A 1 107 ? -6.366 -3.046 41.241 1.00 75.44 107 LEU A CA 1
ATOM 854 C C . LEU A 1 107 ? -5.919 -3.841 42.471 1.00 75.44 107 LEU A C 1
ATOM 856 O O . LEU A 1 107 ? -5.178 -4.814 42.348 1.00 75.44 107 LEU A O 1
ATOM 860 N N . GLN A 1 108 ? -6.420 -3.480 43.655 1.00 82.38 108 GLN A N 1
ATOM 861 C CA . GLN A 1 108 ? -6.205 -4.235 44.899 1.00 82.38 108 GLN A CA 1
ATOM 862 C C . GLN A 1 108 ? -7.084 -5.499 44.958 1.00 82.38 108 GLN A C 1
ATOM 864 O O . GLN A 1 108 ? -7.826 -5.724 45.910 1.00 82.38 108 GLN A O 1
ATOM 869 N N . VAL A 1 109 ? -7.043 -6.320 43.909 1.00 81.88 109 VAL A N 1
ATOM 870 C CA . VAL A 1 109 ? -7.826 -7.557 43.789 1.00 81.88 109 VAL A CA 1
ATOM 871 C C . VAL A 1 109 ? -6.922 -8.716 43.361 1.00 81.88 109 VAL A C 1
ATOM 873 O O . VAL A 1 109 ? -5.845 -8.491 42.800 1.00 81.88 109 VAL A O 1
ATOM 876 N N . PRO A 1 110 ? -7.330 -9.979 43.580 1.00 87.19 110 PRO A N 1
ATOM 877 C CA . PRO A 1 110 ? -6.568 -11.127 43.105 1.00 87.19 110 PRO A CA 1
ATOM 878 C C . PRO A 1 110 ? -6.289 -11.048 41.598 1.00 87.19 110 PRO A C 1
ATOM 880 O O . PRO A 1 110 ? -7.151 -10.657 40.812 1.00 87.19 110 PRO A O 1
ATOM 883 N N . LYS A 1 111 ? -5.100 -11.493 41.169 1.00 81.06 111 LYS A N 1
ATOM 884 C CA . LYS A 1 111 ? -4.641 -11.390 39.766 1.00 81.06 111 LYS A CA 1
ATOM 885 C C . LYS A 1 111 ? -5.639 -11.949 38.743 1.00 81.06 111 LYS A C 1
ATOM 887 O O . LYS A 1 111 ? -5.751 -11.410 37.646 1.00 81.06 111 LYS A O 1
ATOM 892 N N . ALA A 1 112 ? -6.342 -13.030 39.088 1.00 78.25 112 ALA A N 1
ATOM 893 C CA . ALA A 1 112 ? -7.358 -13.637 38.229 1.00 78.25 112 ALA A CA 1
ATOM 894 C C . ALA A 1 112 ? -8.566 -12.708 38.015 1.00 78.25 112 ALA A C 1
ATOM 896 O O . ALA A 1 112 ? -9.034 -12.561 36.888 1.00 78.25 112 ALA A O 1
ATOM 897 N N . VAL A 1 113 ? -9.006 -12.027 39.076 1.00 75.94 113 VAL A N 1
ATOM 898 C CA . VAL A 1 113 ? -10.116 -11.064 39.048 1.00 75.94 113 VAL A CA 1
ATOM 899 C C . VAL A 1 113 ? -9.714 -9.812 38.270 1.00 75.94 113 VAL A C 1
ATOM 901 O O . VAL A 1 113 ? -10.457 -9.370 37.399 1.00 75.94 113 VAL A O 1
ATOM 904 N N . ALA A 1 114 ? -8.501 -9.295 38.493 1.00 72.88 114 ALA A N 1
ATOM 905 C CA . ALA A 1 114 ? -7.972 -8.157 37.736 1.00 72.88 114 ALA A CA 1
ATOM 906 C C . ALA A 1 114 ? -7.899 -8.451 36.225 1.00 72.88 114 ALA A C 1
ATOM 908 O O . ALA A 1 114 ? -8.178 -7.581 35.401 1.00 72.88 114 ALA A O 1
ATOM 909 N N . LEU A 1 115 ? -7.552 -9.689 35.851 1.00 76.44 115 LEU A N 1
ATOM 910 C CA . LEU A 1 115 ? -7.517 -10.115 34.453 1.00 76.44 115 LEU A CA 1
ATOM 911 C C . LEU A 1 115 ? -8.920 -10.213 33.841 1.00 76.44 115 LEU A C 1
ATOM 913 O O . LEU A 1 115 ? -9.122 -9.736 32.727 1.00 76.44 115 LEU A O 1
ATOM 917 N N . GLN A 1 116 ? -9.877 -10.813 34.554 1.00 79.31 116 GLN A N 1
ATOM 918 C CA . GLN A 1 116 ? -11.269 -10.887 34.098 1.00 79.31 116 GLN A CA 1
ATOM 919 C C . GLN A 1 116 ? -11.864 -9.491 33.920 1.00 79.31 116 GLN A C 1
ATOM 921 O O . GLN A 1 116 ? -12.456 -9.217 32.879 1.00 79.31 116 GLN A O 1
ATOM 926 N N . TYR A 1 117 ? -11.617 -8.590 34.872 1.00 78.31 117 TYR A N 1
ATOM 927 C CA . TYR A 1 117 ? -12.007 -7.190 34.763 1.00 78.31 117 TYR A CA 1
ATOM 928 C C . TYR A 1 117 ? -11.403 -6.531 33.519 1.00 78.31 117 TYR A C 1
ATOM 930 O O . TYR A 1 117 ? -12.134 -5.924 32.749 1.00 78.31 117 TYR A O 1
ATOM 938 N N . ALA A 1 118 ? -10.103 -6.703 33.259 1.00 74.44 118 ALA A N 1
ATOM 939 C CA . ALA A 1 118 ? -9.463 -6.127 32.074 1.00 74.44 118 ALA A CA 1
ATOM 940 C C . ALA A 1 118 ? -10.081 -6.637 30.756 1.00 74.44 118 ALA A C 1
ATOM 942 O O . ALA A 1 118 ? -10.256 -5.861 29.818 1.00 74.44 118 ALA A O 1
ATOM 943 N N . ILE A 1 119 ? -10.437 -7.925 30.684 1.00 77.56 119 ILE A N 1
ATOM 944 C CA . ILE A 1 119 ? -11.090 -8.528 29.510 1.00 77.56 119 ILE A CA 1
ATOM 945 C C . ILE A 1 119 ? -12.521 -8.006 29.348 1.00 77.56 119 ILE A C 1
ATOM 947 O O . ILE A 1 119 ? -12.928 -7.666 28.236 1.00 77.56 119 ILE A O 1
ATOM 951 N N . MET A 1 120 ? -13.288 -7.937 30.438 1.00 79.25 120 MET A N 1
ATOM 952 C CA . MET A 1 120 ? -14.653 -7.403 30.423 1.00 79.25 120 MET A CA 1
ATOM 953 C C . MET A 1 120 ? -14.659 -5.922 30.058 1.00 79.25 120 MET A C 1
ATOM 955 O O . MET A 1 120 ? -15.446 -5.518 29.205 1.00 79.25 120 MET A O 1
ATOM 959 N N . GLN A 1 121 ? -13.735 -5.149 30.634 1.00 75.81 121 GLN A N 1
ATOM 960 C CA . GLN A 1 121 ? -13.549 -3.745 30.309 1.00 75.81 121 GLN A CA 1
ATOM 961 C C . GLN A 1 121 ? -13.231 -3.608 28.829 1.00 75.81 121 GLN A C 1
ATOM 963 O O . GLN A 1 121 ? -13.995 -2.938 28.159 1.00 75.81 121 GLN A O 1
ATOM 968 N N . TYR A 1 122 ? -12.221 -4.317 28.301 1.00 78.88 122 TYR A N 1
ATOM 969 C CA . TYR A 1 122 ? -11.902 -4.319 26.867 1.00 78.88 122 TYR A CA 1
ATOM 970 C C . TYR A 1 122 ? -13.122 -4.643 26.000 1.00 78.88 122 TYR A C 1
ATOM 972 O O . TYR A 1 122 ? -13.361 -3.970 25.005 1.00 78.88 122 TYR A O 1
ATOM 980 N N . SER A 1 123 ? -13.902 -5.658 26.383 1.00 79.38 123 SER A N 1
ATOM 981 C CA . SER A 1 123 ? -15.081 -6.103 25.631 1.00 79.38 123 SER A CA 1
ATOM 982 C C . SER A 1 123 ? -16.181 -5.040 25.596 1.00 79.38 123 SER A C 1
ATOM 984 O O . SER A 1 123 ? -16.792 -4.842 24.547 1.00 79.38 123 SER A O 1
ATOM 986 N N . SER A 1 124 ? -16.410 -4.343 26.712 1.00 80.50 124 SER A N 1
ATOM 987 C CA . SER A 1 124 ? -17.333 -3.203 26.786 1.00 80.50 124 SER A CA 1
ATOM 988 C C . SER A 1 124 ? -16.786 -2.011 26.002 1.00 80.50 124 SER A C 1
ATOM 990 O O . SER A 1 124 ? -17.466 -1.418 25.182 1.00 80.50 124 SER A O 1
ATOM 992 N N . ASP A 1 125 ? -15.517 -1.702 26.196 1.00 73.88 125 ASP A N 1
ATOM 993 C CA . ASP A 1 125 ? -14.793 -0.612 25.561 1.00 73.88 125 ASP A CA 1
ATOM 994 C C . ASP A 1 125 ? -14.851 -0.714 24.021 1.00 73.88 125 ASP A C 1
ATOM 996 O O . ASP A 1 125 ? -15.229 0.240 23.341 1.00 73.88 125 ASP A O 1
ATOM 1000 N N . VAL A 1 126 ? -14.610 -1.898 23.447 1.00 77.56 126 VAL A N 1
ATOM 1001 C CA . VAL A 1 126 ? -14.760 -2.143 21.997 1.00 77.56 126 VAL A CA 1
ATOM 1002 C C . VAL A 1 126 ? -16.207 -2.397 21.552 1.00 77.56 126 VAL A C 1
ATOM 1004 O O . VAL A 1 126 ? -16.438 -2.717 20.387 1.00 77.56 126 VAL A O 1
ATOM 1007 N N . ARG A 1 127 ? -17.186 -2.263 22.455 1.00 83.62 127 ARG A N 1
ATOM 1008 C CA . ARG A 1 127 ? -18.619 -2.485 22.204 1.00 83.62 127 ARG A CA 1
ATOM 1009 C C . ARG A 1 127 ? -18.940 -3.854 21.607 1.00 83.62 127 ARG A C 1
ATOM 1011 O O . ARG A 1 127 ? -19.794 -3.995 20.721 1.00 83.62 127 ARG A O 1
ATOM 1018 N N . LEU A 1 128 ? -18.229 -4.887 22.059 1.00 83.88 128 LEU A N 1
ATOM 1019 C CA . LEU A 1 128 ? -18.433 -6.260 21.598 1.00 83.88 128 LEU A CA 1
ATOM 1020 C C . LEU A 1 128 ? -19.835 -6.766 21.965 1.00 83.88 128 LEU A C 1
ATOM 1022 O O . LEU A 1 128 ? -20.465 -7.462 21.173 1.00 83.88 128 LEU A O 1
ATOM 1026 N N . ASP A 1 129 ? -20.338 -6.363 23.128 1.00 82.62 129 ASP A N 1
ATOM 1027 C CA . ASP A 1 129 ? -21.688 -6.622 23.631 1.00 82.62 129 ASP A CA 1
ATOM 1028 C C . ASP A 1 129 ? -22.777 -5.994 22.740 1.00 82.62 129 ASP A C 1
ATOM 1030 O O . ASP A 1 129 ? -23.695 -6.697 22.314 1.00 82.62 129 ASP A O 1
ATOM 1034 N N . GLU A 1 130 ? -22.648 -4.712 22.373 1.00 83.56 130 GLU A N 1
ATOM 1035 C CA . GLU A 1 130 ? -23.544 -4.063 21.401 1.00 83.56 130 GLU A CA 1
ATOM 1036 C C . GLU A 1 130 ? -23.484 -4.766 20.044 1.00 83.56 130 GLU A C 1
ATOM 1038 O O . GLU A 1 130 ? -24.509 -4.956 19.389 1.00 83.56 130 GLU A O 1
ATOM 1043 N N . THR A 1 131 ? -22.281 -5.139 19.605 1.00 87.25 131 THR A N 1
ATOM 1044 C CA . THR A 1 131 ? -22.066 -5.795 18.310 1.00 87.25 131 THR A CA 1
ATOM 1045 C C . THR A 1 131 ? -22.749 -7.156 18.273 1.00 87.25 131 THR A C 1
ATOM 1047 O O . THR A 1 131 ? -23.442 -7.471 17.305 1.00 87.25 131 THR A O 1
ATOM 1050 N N . TRP A 1 132 ? -22.599 -7.934 19.346 1.00 87.69 132 TRP A N 1
ATOM 1051 C CA . TRP A 1 132 ? -23.254 -9.224 19.515 1.00 87.69 132 TRP A CA 1
ATOM 1052 C C . TRP A 1 132 ? -24.775 -9.079 19.565 1.00 87.69 132 TRP A C 1
ATOM 1054 O O . TRP A 1 132 ? -25.480 -9.785 18.848 1.00 87.69 132 TRP A O 1
ATOM 1064 N N . MET A 1 133 ? -25.288 -8.116 20.336 1.00 84.00 133 MET A N 1
ATOM 1065 C CA . MET A 1 133 ? -26.724 -7.841 20.405 1.00 84.00 133 MET A CA 1
ATOM 1066 C C . MET A 1 133 ? -27.285 -7.432 19.039 1.00 84.00 133 MET A C 1
ATOM 1068 O O . MET A 1 133 ? -28.297 -7.986 18.618 1.00 84.00 133 MET A O 1
ATOM 1072 N N . ARG A 1 134 ? -26.615 -6.531 18.305 1.00 84.12 134 ARG A N 1
ATOM 1073 C CA . ARG A 1 134 ? -27.031 -6.126 16.950 1.00 84.12 134 ARG A CA 1
ATOM 1074 C C . ARG A 1 134 ? -27.044 -7.303 15.984 1.00 84.12 134 ARG A C 1
ATOM 1076 O O . ARG A 1 134 ? -27.971 -7.406 15.190 1.00 84.12 134 ARG A O 1
ATOM 1083 N N . PHE A 1 135 ? -26.046 -8.180 16.060 1.00 89.81 135 PHE A N 1
ATOM 1084 C CA . PHE A 1 135 ? -26.014 -9.408 15.270 1.00 89.81 135 PHE A CA 1
ATOM 1085 C C . PHE A 1 135 ? -27.203 -10.323 15.604 1.00 89.81 135 PHE A C 1
ATOM 1087 O O . PHE A 1 135 ? -27.898 -10.760 14.693 1.00 89.81 135 PHE A O 1
ATOM 1094 N N . LEU A 1 136 ? -27.486 -10.568 16.888 1.00 86.38 136 LEU A N 1
ATOM 1095 C CA . LEU A 1 136 ? -28.634 -11.382 17.303 1.00 86.38 136 LEU A CA 1
ATOM 1096 C C . LEU A 1 136 ? -29.967 -10.757 16.879 1.00 86.38 136 LEU A C 1
ATOM 1098 O O . LEU A 1 136 ? -30.853 -11.464 16.414 1.00 86.38 136 LEU A O 1
ATOM 1102 N N . HIS A 1 137 ? -30.102 -9.439 17.009 1.00 83.06 137 HIS A N 1
ATOM 1103 C CA . HIS A 1 137 ? -31.284 -8.705 16.574 1.00 83.06 137 HIS A CA 1
ATOM 1104 C C . HIS A 1 137 ? -31.465 -8.801 15.054 1.00 83.06 137 HIS A C 1
ATOM 1106 O O . HIS A 1 137 ? -32.568 -9.056 14.586 1.00 83.06 137 HIS A O 1
ATOM 1112 N N . HIS A 1 138 ? -30.393 -8.640 14.274 1.00 83.00 138 HIS A N 1
ATOM 1113 C CA . HIS A 1 138 ? -30.423 -8.845 12.822 1.00 83.00 138 HIS A CA 1
ATOM 1114 C C . HIS A 1 138 ? -30.889 -10.269 12.494 1.00 83.00 138 HIS A C 1
ATOM 1116 O O . HIS A 1 138 ? -31.868 -10.457 11.777 1.00 83.00 138 HIS A O 1
ATOM 1122 N N . LEU A 1 139 ? -30.235 -11.268 13.089 1.00 84.88 139 LEU A N 1
ATOM 1123 C CA . LEU A 1 139 ? -30.483 -12.683 12.829 1.00 84.88 139 LEU A CA 1
ATOM 1124 C C . LEU A 1 139 ? -31.914 -13.119 13.185 1.00 84.88 139 LEU A C 1
ATOM 1126 O O . LEU A 1 139 ? -32.506 -13.902 12.454 1.00 84.88 139 LEU A O 1
ATOM 1130 N N . LEU A 1 140 ? -32.452 -12.646 14.313 1.00 82.25 140 LEU A N 1
ATOM 1131 C CA . LEU A 1 140 ? -33.735 -13.111 14.855 1.00 82.25 140 LEU A CA 1
ATOM 1132 C C . LEU A 1 140 ? -34.938 -12.265 14.422 1.00 82.25 140 LEU A C 1
ATOM 1134 O O . LEU A 1 140 ? -36.063 -12.750 14.504 1.00 82.25 140 LEU A O 1
ATOM 1138 N N . LEU A 1 141 ? -34.728 -11.001 14.036 1.00 78.56 141 LEU A N 1
ATOM 1139 C CA . LEU A 1 141 ? -35.823 -10.051 13.792 1.00 78.56 141 LEU A CA 1
ATOM 1140 C C . LEU A 1 141 ? -35.837 -9.456 12.384 1.00 78.56 141 LEU A C 1
ATOM 1142 O O . LEU A 1 141 ? -36.876 -8.942 11.978 1.00 78.56 141 LEU A O 1
ATOM 1146 N N . GLN A 1 142 ? -34.714 -9.467 11.660 1.00 75.81 142 GLN A N 1
ATOM 1147 C CA . GLN A 1 142 ? -34.631 -8.863 10.323 1.00 75.81 142 GLN A CA 1
ATOM 1148 C C . GLN A 1 142 ? -34.591 -9.908 9.210 1.00 75.81 142 GLN A C 1
ATOM 1150 O O . GLN A 1 142 ? -35.148 -9.673 8.141 1.00 75.81 142 GLN A O 1
ATOM 1155 N N . GLU A 1 143 ? -33.979 -11.064 9.459 1.00 72.81 143 GLU A N 1
ATOM 1156 C CA . GLU A 1 143 ? -33.993 -12.174 8.512 1.00 72.81 143 GLU A CA 1
ATOM 1157 C C . GLU A 1 143 ? -35.349 -12.896 8.539 1.00 72.81 143 GLU A C 1
ATOM 1159 O O . GLU A 1 143 ? -35.843 -13.282 9.599 1.00 72.81 143 GLU A O 1
ATOM 1164 N N . GLN A 1 144 ? -35.952 -13.112 7.364 1.00 74.25 144 GLN A N 1
ATOM 1165 C CA . GLN A 1 144 ? -37.184 -13.910 7.249 1.00 74.25 144 GLN A CA 1
ATOM 1166 C C . GLN A 1 144 ? -36.952 -15.378 7.630 1.00 74.25 144 GLN A C 1
ATOM 1168 O O . GLN A 1 144 ? -37.847 -16.036 8.163 1.00 74.25 144 GLN A O 1
ATOM 1173 N N . HIS A 1 145 ? -35.745 -15.884 7.373 1.00 76.56 145 HIS A N 1
ATOM 1174 C CA . HIS A 1 145 ? -35.323 -17.239 7.694 1.00 76.56 145 HIS A CA 1
ATOM 1175 C C . HIS A 1 145 ? -33.904 -17.220 8.255 1.00 76.56 145 HIS A C 1
ATOM 1177 O O . HIS A 1 145 ? -33.054 -16.470 7.780 1.00 76.56 145 HIS A O 1
ATOM 1183 N N . LEU A 1 146 ? -33.631 -18.075 9.242 1.00 79.50 146 LEU A N 1
ATOM 1184 C CA . LEU A 1 146 ? -32.279 -18.212 9.773 1.00 79.50 146 LEU A CA 1
ATOM 1185 C C . LEU A 1 146 ? -31.351 -18.774 8.680 1.00 79.50 146 LEU A C 1
ATOM 1187 O O . LEU A 1 146 ? -31.687 -19.795 8.074 1.00 79.50 146 LEU A O 1
ATOM 1191 N N . PRO A 1 147 ? -30.194 -18.140 8.416 1.00 80.00 147 PRO A N 1
ATOM 1192 C CA . PRO A 1 147 ? -29.257 -18.625 7.416 1.00 80.00 147 PRO A CA 1
ATOM 1193 C C . PRO A 1 147 ? -28.705 -20.000 7.826 1.00 80.00 147 PRO A C 1
ATOM 1195 O O . PRO A 1 147 ? -28.552 -20.268 9.011 1.00 80.00 147 PRO A O 1
ATOM 1198 N N . PRO A 1 148 ? -28.322 -20.870 6.880 1.00 75.94 148 PRO A N 1
ATOM 1199 C CA . PRO A 1 148 ? -27.700 -22.157 7.210 1.00 75.94 148 PRO A CA 1
ATOM 1200 C C . PRO A 1 148 ? -26.337 -21.992 7.904 1.00 75.94 148 PRO A C 1
ATOM 1202 O O . PRO A 1 148 ? -25.905 -22.861 8.655 1.00 75.94 148 PRO A O 1
ATOM 1205 N N . ASN A 1 149 ? -25.658 -20.863 7.673 1.00 78.56 149 ASN A N 1
ATOM 1206 C CA . ASN A 1 149 ? -24.407 -20.511 8.330 1.00 78.56 149 ASN A CA 1
ATOM 1207 C C . ASN A 1 149 ? -24.437 -19.036 8.789 1.00 78.56 149 ASN A C 1
ATOM 1209 O O . ASN A 1 149 ? -24.389 -18.137 7.945 1.00 78.56 149 ASN A O 1
ATOM 1213 N N . PRO A 1 150 ? -24.459 -18.756 10.106 1.00 81.81 150 PRO A N 1
ATOM 1214 C CA . PRO A 1 150 ? -24.492 -17.392 10.637 1.00 81.81 150 PRO A CA 1
ATOM 1215 C C . PRO A 1 150 ? -23.112 -16.717 10.680 1.00 81.81 150 PRO A C 1
ATOM 1217 O O . PRO A 1 150 ? -23.027 -15.507 10.896 1.00 81.81 150 PRO A O 1
ATOM 1220 N N . PHE A 1 151 ? -22.018 -17.471 10.524 1.00 81.88 151 PHE A N 1
ATOM 1221 C CA . PHE A 1 151 ? -20.665 -16.962 10.750 1.00 81.88 151 PHE A CA 1
ATOM 1222 C C . PHE A 1 151 ? -20.264 -15.835 9.788 1.00 81.88 151 PHE A C 1
ATOM 1224 O O . PHE A 1 151 ? -19.719 -14.845 10.274 1.00 81.88 151 PHE A O 1
ATOM 1231 N N . PRO A 1 152 ? -20.547 -15.884 8.470 1.00 81.81 152 PRO A N 1
ATOM 1232 C CA . PRO A 1 152 ? -20.239 -14.766 7.576 1.00 81.81 152 PRO A CA 1
ATOM 1233 C C . PRO A 1 152 ? -20.913 -13.453 8.000 1.00 81.81 152 PRO A C 1
ATOM 1235 O O . PRO A 1 152 ? -20.297 -12.383 7.936 1.00 81.81 152 PRO A O 1
ATOM 1238 N N . LEU A 1 153 ? -22.154 -13.540 8.489 1.00 82.31 153 LEU A N 1
ATOM 1239 C CA . LEU A 1 153 ? -22.903 -12.394 8.996 1.00 82.31 153 LEU A CA 1
ATOM 1240 C C . LEU A 1 153 ? -22.274 -11.865 10.293 1.00 82.31 153 LEU A C 1
ATOM 1242 O O . LEU A 1 153 ? -21.954 -10.680 10.379 1.00 82.31 153 LEU A O 1
ATOM 1246 N N . LEU A 1 154 ? -21.991 -12.744 11.260 1.00 86.25 154 LEU A N 1
ATOM 1247 C CA . LEU A 1 154 ? -21.297 -12.381 12.501 1.00 86.25 154 LEU A CA 1
ATOM 1248 C C . LEU A 1 154 ? -19.950 -11.696 12.225 1.00 86.25 154 LEU A C 1
ATOM 1250 O O . LEU A 1 154 ? -19.666 -10.634 12.777 1.00 86.25 154 LEU A O 1
ATOM 1254 N N . ILE A 1 155 ? -19.136 -12.264 11.333 1.00 80.69 155 ILE A N 1
ATOM 1255 C CA . ILE A 1 155 ? -17.844 -11.691 10.937 1.00 80.69 155 ILE A CA 1
ATOM 1256 C C . ILE A 1 155 ? -18.025 -10.300 10.321 1.00 80.69 155 ILE A C 1
ATOM 1258 O O . ILE A 1 155 ? -17.212 -9.413 10.575 1.00 80.69 155 ILE A O 1
ATOM 1262 N N . SER A 1 156 ? -19.093 -10.073 9.556 1.00 82.19 156 SER A N 1
ATOM 1263 C CA . SER A 1 156 ? -19.395 -8.755 8.988 1.00 82.19 156 SER A CA 1
ATOM 1264 C C . SER A 1 156 ? -19.730 -7.724 10.073 1.00 82.19 156 SER A C 1
ATOM 1266 O O . SER A 1 156 ? -19.195 -6.614 10.040 1.00 82.19 156 SER A O 1
ATOM 1268 N N . HIS A 1 157 ? -20.522 -8.097 11.085 1.00 85.94 157 HIS A N 1
ATOM 1269 C CA . HIS A 1 157 ? -20.788 -7.239 12.248 1.00 85.94 157 HIS A CA 1
ATOM 1270 C C . HIS A 1 157 ? -19.514 -6.937 13.046 1.00 85.94 157 HIS A C 1
ATOM 1272 O O . HIS A 1 157 ? -19.267 -5.779 13.386 1.00 85.94 157 HIS A O 1
ATOM 1278 N N . LEU A 1 158 ? -18.674 -7.947 13.290 1.00 85.19 158 LEU A N 1
ATOM 1279 C CA . LEU A 1 158 ? -17.398 -7.780 13.992 1.00 85.19 158 LEU A CA 1
ATOM 1280 C C . LEU A 1 158 ? -16.432 -6.872 13.219 1.00 85.19 158 LEU A C 1
ATOM 1282 O O . LEU A 1 158 ? -15.810 -5.999 13.818 1.00 85.19 158 LEU A O 1
ATOM 1286 N N . ARG A 1 159 ? -16.346 -7.014 11.889 1.00 78.25 159 ARG A N 1
ATOM 1287 C CA . ARG A 1 159 ? -15.544 -6.124 11.029 1.00 78.25 159 ARG A CA 1
ATOM 1288 C C . ARG A 1 159 ? -16.045 -4.686 11.083 1.00 78.25 159 ARG A C 1
ATOM 1290 O O . ARG A 1 159 ? -15.242 -3.772 11.241 1.00 78.25 159 ARG A O 1
ATOM 1297 N N . ARG A 1 160 ? -17.362 -4.475 10.978 1.00 80.50 160 ARG A N 1
ATOM 1298 C CA . ARG A 1 160 ? -17.954 -3.132 11.084 1.00 80.50 160 ARG A CA 1
ATOM 1299 C C . ARG A 1 160 ? -17.642 -2.506 12.440 1.00 80.50 160 ARG A C 1
ATOM 1301 O O . ARG A 1 160 ? -17.204 -1.365 12.479 1.00 80.50 160 ARG A O 1
ATOM 1308 N N . SER A 1 161 ? -17.783 -3.272 13.520 1.00 83.31 161 SER A N 1
ATOM 1309 C CA . SER A 1 161 ? -17.448 -2.819 14.871 1.00 83.31 161 SER A CA 1
ATOM 1310 C C . SER A 1 161 ? -15.967 -2.470 15.027 1.00 83.31 161 SER A C 1
ATOM 1312 O O . SER A 1 161 ? -15.642 -1.409 15.556 1.00 83.31 161 SER A O 1
ATOM 1314 N N . SER A 1 162 ? -15.057 -3.282 14.477 1.00 80.44 162 SER A N 1
ATOM 1315 C CA . SER A 1 162 ? -13.622 -2.976 14.526 1.00 80.44 162 SER A CA 1
ATOM 1316 C C . SER A 1 162 ? -13.301 -1.663 13.807 1.00 80.44 162 SER A C 1
ATOM 1318 O O . SER A 1 162 ? -12.498 -0.872 14.296 1.00 80.44 162 SER A O 1
ATOM 1320 N N . ILE A 1 163 ? -13.952 -1.394 12.671 1.00 74.56 163 ILE A N 1
ATOM 1321 C CA . ILE A 1 163 ? -13.830 -0.112 11.966 1.00 74.56 163 ILE A CA 1
ATOM 1322 C C . ILE A 1 163 ? -14.407 1.020 12.822 1.00 74.56 163 ILE A C 1
ATOM 1324 O O . ILE A 1 163 ? -13.761 2.057 12.947 1.00 74.56 163 ILE A O 1
ATOM 1328 N N . SER A 1 164 ? -15.563 0.820 13.462 1.00 78.69 164 SER A N 1
ATOM 1329 C CA . SER A 1 164 ? -16.157 1.816 14.358 1.00 78.69 164 SER A CA 1
ATOM 1330 C C . SER A 1 164 ? -15.239 2.168 15.529 1.00 78.69 164 SER A C 1
ATOM 1332 O O . SER A 1 164 ? -15.117 3.342 15.857 1.00 78.69 164 SER A O 1
ATOM 1334 N N . VAL A 1 165 ? -14.522 1.203 16.114 1.00 76.06 165 VAL A N 1
ATOM 1335 C CA . VAL A 1 165 ? -13.490 1.477 17.133 1.00 76.06 165 VAL A CA 1
ATOM 1336 C C . VAL A 1 165 ? -12.415 2.417 16.572 1.00 76.06 165 VAL A C 1
ATOM 1338 O O . VAL A 1 165 ? -12.051 3.401 17.218 1.00 76.06 165 VAL A O 1
ATOM 1341 N N . HIS A 1 166 ? -11.951 2.182 15.340 1.00 69.56 166 HIS A N 1
ATOM 1342 C CA . HIS A 1 166 ? -10.974 3.055 14.675 1.00 69.56 166 HIS A CA 1
ATOM 1343 C C . HIS A 1 166 ? -11.523 4.452 14.354 1.00 69.56 166 HIS A C 1
ATOM 1345 O O . HIS A 1 166 ? -10.760 5.418 14.339 1.00 69.56 166 HIS A O 1
ATOM 1351 N N . THR A 1 167 ? -12.831 4.584 14.131 1.00 69.62 167 THR A N 1
ATOM 1352 C CA . THR A 1 167 ? -13.511 5.875 13.958 1.00 69.62 167 THR A CA 1
ATOM 1353 C C . THR A 1 167 ? -14.068 6.433 15.267 1.00 69.62 167 THR A C 1
ATOM 1355 O O . THR A 1 167 ? -14.906 7.325 15.223 1.00 69.62 167 THR A O 1
ATOM 1358 N N . LYS A 1 168 ? -13.632 5.931 16.434 1.00 75.19 168 LYS A N 1
ATOM 1359 C CA . LYS A 1 168 ? -14.093 6.374 17.766 1.00 75.19 168 LYS A CA 1
ATOM 1360 C C . LYS A 1 168 ? -15.621 6.354 17.928 1.00 75.19 168 LYS A C 1
ATOM 1362 O O . LYS A 1 168 ? -16.195 7.209 18.596 1.00 75.19 168 LYS A O 1
ATOM 1367 N N . PHE A 1 169 ? -16.275 5.390 17.289 1.00 75.31 169 PHE A N 1
ATOM 1368 C CA . PHE A 1 169 ? -17.727 5.226 17.243 1.00 75.31 169 PHE A CA 1
ATOM 1369 C C . PHE A 1 169 ? -18.480 6.453 16.707 1.00 75.31 169 PHE A C 1
ATOM 1371 O O . PHE A 1 169 ? -19.642 6.669 17.050 1.00 75.31 169 PHE A O 1
ATOM 1378 N N . GLU A 1 170 ? -17.837 7.251 15.848 1.00 76.44 170 GLU A N 1
ATOM 1379 C CA . GLU A 1 170 ? -18.518 8.264 15.041 1.00 76.44 170 GLU A CA 1
ATOM 1380 C C . GLU A 1 170 ? -19.700 7.640 14.284 1.00 76.44 170 GLU A C 1
ATOM 1382 O O . GLU A 1 170 ? -19.612 6.515 13.789 1.00 76.44 170 GLU A O 1
ATOM 1387 N N . HIS A 1 171 ? -20.796 8.392 14.156 1.00 79.81 171 HIS A N 1
ATOM 1388 C CA . HIS A 1 171 ? -21.912 7.988 13.305 1.00 79.81 171 HIS A CA 1
ATOM 1389 C C . HIS A 1 171 ? -21.421 7.798 11.861 1.00 79.81 171 HIS A C 1
ATOM 1391 O O . HIS A 1 171 ? -20.645 8.620 11.372 1.00 79.81 171 HIS A O 1
ATOM 1397 N N . ASP A 1 172 ? -21.922 6.775 11.159 1.00 76.69 172 ASP A N 1
ATOM 1398 C CA . ASP A 1 172 ? -21.461 6.390 9.816 1.00 76.69 172 ASP A CA 1
ATOM 1399 C C . ASP A 1 172 ? -21.340 7.581 8.857 1.00 76.69 172 ASP A C 1
ATOM 1401 O O . ASP A 1 172 ? -20.280 7.802 8.289 1.00 76.69 172 ASP A O 1
ATOM 1405 N N . ASN A 1 173 ? -22.382 8.411 8.735 1.00 78.00 173 ASN A N 1
ATOM 1406 C CA . ASN A 1 173 ? -22.350 9.620 7.903 1.00 78.00 173 ASN A CA 1
ATOM 1407 C C . ASN A 1 173 ? -21.216 10.591 8.271 1.00 78.00 173 ASN A C 1
ATOM 1409 O O . ASN A 1 173 ? -20.556 11.131 7.388 1.00 78.00 173 ASN A O 1
ATOM 1413 N N . THR A 1 174 ? -20.961 10.802 9.563 1.00 79.31 174 THR A N 1
ATOM 1414 C CA . THR A 1 174 ? -19.872 11.666 10.040 1.00 79.31 174 THR A CA 1
ATOM 1415 C C . THR A 1 174 ? -18.514 11.058 9.708 1.00 79.31 174 THR A C 1
ATOM 1417 O O . THR A 1 174 ? -17.647 11.751 9.175 1.00 79.31 174 THR A O 1
ATOM 1420 N N . ALA A 1 175 ? -18.344 9.756 9.954 1.00 75.69 175 ALA A N 1
ATOM 1421 C CA . ALA A 1 175 ? -17.119 9.034 9.632 1.00 75.69 175 ALA A CA 1
ATOM 1422 C C . ALA A 1 175 ? -16.846 9.046 8.121 1.00 75.69 175 ALA A C 1
ATOM 1424 O O . ALA A 1 175 ? -15.733 9.348 7.697 1.00 75.69 175 ALA A O 1
ATOM 1425 N N . VAL A 1 176 ? -17.867 8.792 7.299 1.00 77.88 176 VAL A N 1
ATOM 1426 C CA . VAL A 1 176 ? -17.797 8.835 5.833 1.00 77.88 176 VAL A CA 1
ATOM 1427 C C . VAL A 1 176 ? -17.423 10.235 5.353 1.00 77.88 176 VAL A C 1
ATOM 1429 O O . VAL A 1 176 ? -16.474 10.367 4.587 1.00 77.88 176 VAL A O 1
ATOM 1432 N N . ASN A 1 177 ? -18.083 11.283 5.852 1.00 79.50 177 ASN A N 1
ATOM 1433 C CA . ASN A 1 177 ? -17.777 12.668 5.479 1.00 79.50 177 ASN A CA 1
ATOM 1434 C C . ASN A 1 177 ? -16.365 13.105 5.902 1.00 79.50 177 ASN A C 1
ATOM 1436 O O . ASN A 1 177 ? -15.765 13.955 5.249 1.00 79.50 177 ASN A O 1
ATOM 1440 N N . ARG A 1 178 ? -15.824 12.534 6.985 1.00 78.75 178 ARG A N 1
ATOM 1441 C CA . ARG A 1 178 ? -14.448 12.783 7.433 1.00 78.75 178 ARG A CA 1
ATOM 1442 C C . ARG A 1 178 ? -13.416 11.998 6.621 1.00 78.75 178 ARG A C 1
ATOM 1444 O O . ARG A 1 178 ? -12.323 12.504 6.376 1.00 78.75 178 ARG A O 1
ATOM 1451 N N . LEU A 1 179 ? -13.726 10.751 6.266 1.00 73.19 179 LEU A N 1
ATOM 1452 C CA . LEU A 1 179 ? -12.818 9.841 5.559 1.00 73.19 179 LEU A CA 1
ATOM 1453 C C . LEU A 1 179 ? -12.767 10.114 4.054 1.00 73.19 179 LEU A C 1
ATOM 1455 O O . LEU A 1 179 ? -11.721 9.897 3.442 1.00 73.19 179 LEU A O 1
ATOM 1459 N N . ILE A 1 180 ? -13.875 10.570 3.468 1.00 82.06 180 ILE A N 1
ATOM 1460 C CA . ILE A 1 180 ? -13.980 10.882 2.047 1.00 82.06 180 ILE A CA 1
ATOM 1461 C C . ILE A 1 180 ? -13.625 12.348 1.812 1.00 82.06 180 ILE A C 1
ATOM 1463 O O . ILE A 1 180 ? -14.271 13.252 2.336 1.00 82.06 180 ILE A O 1
ATOM 1467 N N . GLN A 1 181 ? -12.626 12.603 0.968 1.00 75.12 181 GLN A N 1
ATOM 1468 C CA . GLN A 1 181 ? -12.311 13.966 0.552 1.00 75.12 181 GLN A CA 1
ATOM 1469 C C . GLN A 1 181 ? -13.109 14.407 -0.682 1.00 75.12 181 GLN A C 1
ATOM 1471 O O . GLN A 1 181 ? -13.050 13.795 -1.746 1.00 75.12 181 GLN A O 1
ATOM 1476 N N . ASN A 1 182 ? -13.759 15.567 -0.579 1.00 74.81 182 ASN A N 1
ATOM 1477 C CA . ASN A 1 182 ? -14.518 16.182 -1.678 1.00 74.81 182 ASN A CA 1
ATOM 1478 C C . ASN A 1 182 ? -13.644 16.967 -2.678 1.00 74.81 182 ASN A C 1
ATOM 1480 O O . ASN A 1 182 ? -14.165 17.693 -3.518 1.00 74.81 182 ASN A O 1
ATOM 1484 N N . LYS A 1 183 ? -12.312 16.854 -2.593 1.00 83.75 183 LYS A N 1
ATOM 1485 C CA . LYS A 1 183 ? -11.348 17.665 -3.367 1.00 83.75 183 LYS A CA 1
ATOM 1486 C C . LYS A 1 183 ? -10.787 16.960 -4.609 1.00 83.75 183 LYS A C 1
ATOM 1488 O O . LYS A 1 183 ? -9.757 17.376 -5.134 1.00 83.75 183 LYS A O 1
ATOM 1493 N N . VAL A 1 184 ? -11.427 15.878 -5.049 1.00 90.75 184 VAL A N 1
ATOM 1494 C CA . VAL A 1 184 ? -10.989 15.119 -6.226 1.00 90.75 184 VAL A CA 1
ATOM 1495 C C . VAL A 1 184 ? -11.440 15.843 -7.497 1.00 90.75 184 VAL A C 1
ATOM 1497 O O . VAL A 1 184 ? -12.637 16.001 -7.726 1.00 90.75 184 VAL A O 1
ATOM 1500 N N . ALA A 1 185 ? -10.482 16.255 -8.323 1.00 94.38 185 ALA A N 1
ATOM 1501 C CA . ALA A 1 185 ? -10.698 16.905 -9.612 1.00 94.38 185 ALA A CA 1
ATOM 1502 C C . ALA A 1 185 ? -10.416 15.932 -10.767 1.00 94.38 185 ALA A C 1
ATOM 1504 O O . ALA A 1 185 ? -9.642 14.983 -10.625 1.00 94.38 185 ALA A O 1
ATOM 1505 N N . VAL A 1 186 ? -11.048 16.154 -11.919 1.00 95.62 186 VAL A N 1
ATOM 1506 C CA . VAL A 1 186 ? -10.726 15.422 -13.152 1.00 95.62 186 VAL A CA 1
ATOM 1507 C C . VAL A 1 186 ? -9.412 15.974 -13.699 1.00 95.62 186 VAL A C 1
ATOM 1509 O O . VAL A 1 186 ? -9.288 17.184 -13.865 1.00 95.62 186 VAL A O 1
ATOM 1512 N N . PHE A 1 187 ? -8.443 15.098 -13.961 1.00 94.69 187 PHE A N 1
ATOM 1513 C CA . PHE A 1 187 ? -7.183 15.462 -14.614 1.00 94.69 187 PHE A CA 1
ATOM 1514 C C . PHE A 1 187 ? -7.236 15.146 -16.111 1.00 94.69 187 PHE A C 1
ATOM 1516 O O . PHE A 1 187 ? -6.927 15.996 -16.936 1.00 94.69 187 PHE A O 1
ATOM 1523 N N . ASP A 1 188 ? -7.696 13.942 -16.452 1.00 93.44 188 ASP A N 1
ATOM 1524 C CA . ASP A 1 188 ? -7.888 13.492 -17.827 1.00 93.44 188 ASP A CA 1
ATOM 1525 C C . ASP A 1 188 ? -9.183 12.677 -17.906 1.00 93.44 188 ASP A C 1
ATOM 1527 O O . ASP A 1 188 ? -9.282 11.554 -17.397 1.00 93.44 188 ASP A O 1
ATOM 1531 N N . SER A 1 189 ? -10.201 13.277 -18.522 1.00 93.56 189 SER A N 1
ATOM 1532 C CA . SER A 1 189 ? -11.522 12.672 -18.678 1.00 93.56 189 SER A CA 1
ATOM 1533 C C . SER A 1 189 ? -11.513 11.479 -19.633 1.00 93.56 189 SER A C 1
ATOM 1535 O O . SER A 1 189 ? -12.277 10.542 -19.416 1.00 93.56 189 SER A O 1
ATOM 1537 N N . SER A 1 190 ? -10.632 11.469 -20.637 1.00 95.31 190 SER A N 1
ATOM 1538 C CA . SER A 1 190 ? -10.571 10.403 -21.643 1.00 95.31 190 SER A CA 1
ATOM 1539 C C . SER A 1 190 ? -10.083 9.085 -21.038 1.00 95.31 190 SER A C 1
ATOM 1541 O O . SER A 1 190 ? -10.666 8.028 -21.274 1.00 95.31 190 SER A O 1
ATOM 1543 N N . ASN A 1 191 ? -9.092 9.161 -20.147 1.00 89.00 191 ASN A N 1
ATOM 1544 C CA . ASN A 1 191 ? -8.510 8.000 -19.471 1.00 89.00 191 ASN A CA 1
ATOM 1545 C C . ASN A 1 191 ? -9.103 7.741 -18.071 1.00 89.00 191 ASN A C 1
ATOM 1547 O O . ASN A 1 191 ? -8.682 6.823 -17.349 1.00 89.00 191 ASN A O 1
ATOM 1551 N N . ASN A 1 192 ? -10.118 8.519 -17.672 1.00 92.38 192 ASN A N 1
ATOM 1552 C CA . ASN A 1 192 ? -10.716 8.488 -16.337 1.00 92.38 192 ASN A CA 1
ATOM 1553 C C . ASN A 1 192 ? -9.652 8.623 -15.228 1.00 92.38 192 ASN A C 1
ATOM 1555 O O . ASN A 1 192 ? -9.620 7.815 -14.289 1.00 92.38 192 ASN A O 1
ATOM 1559 N N . ILE A 1 193 ? -8.754 9.601 -15.374 1.00 92.12 193 ILE A N 1
ATOM 1560 C CA . ILE A 1 193 ? -7.703 9.934 -14.407 1.00 92.12 193 ILE A CA 1
ATOM 1561 C C . ILE A 1 193 ? -8.131 11.177 -13.637 1.00 92.12 193 ILE A C 1
ATOM 1563 O O . ILE A 1 193 ? -8.520 12.203 -14.194 1.00 92.12 193 ILE A O 1
ATOM 1567 N N . PHE A 1 194 ? -8.039 11.070 -12.323 1.00 94.25 194 PHE A N 1
ATOM 1568 C CA . PHE A 1 194 ? -8.381 12.112 -11.377 1.00 94.25 194 PHE A CA 1
ATOM 1569 C C . PHE A 1 194 ? -7.129 12.526 -10.607 1.00 94.25 194 PHE A C 1
ATOM 1571 O O . PHE A 1 194 ? -6.141 11.790 -10.563 1.00 94.25 194 PHE A O 1
ATOM 1578 N N . THR A 1 195 ? -7.186 13.696 -9.985 1.00 94.69 195 THR A N 1
ATOM 1579 C CA . THR A 1 195 ? -6.135 14.226 -9.119 1.00 94.69 195 THR A CA 1
ATOM 1580 C C . THR A 1 195 ? -6.739 14.895 -7.888 1.00 94.69 195 THR A C 1
ATOM 1582 O O . THR A 1 195 ? -7.953 15.093 -7.798 1.00 94.69 195 THR A O 1
ATOM 1585 N N . VAL A 1 196 ? -5.896 15.224 -6.915 1.00 91.38 196 VAL A N 1
ATOM 1586 C CA . VAL A 1 196 ? -6.277 15.995 -5.733 1.00 91.38 196 VAL A CA 1
ATOM 1587 C C . VAL A 1 196 ? -5.469 17.283 -5.735 1.00 91.38 196 VAL A C 1
ATOM 1589 O O . VAL A 1 196 ? -4.237 17.243 -5.692 1.00 91.38 196 VAL A O 1
ATOM 1592 N N . ASN A 1 197 ? -6.162 18.422 -5.768 1.00 88.06 197 ASN A N 1
ATOM 1593 C CA . ASN A 1 197 ? -5.523 19.735 -5.867 1.00 88.06 197 ASN A CA 1
ATOM 1594 C C . ASN A 1 197 ? -4.465 19.935 -4.767 1.00 88.06 197 ASN A C 1
ATOM 1596 O O . ASN A 1 197 ? -4.726 19.700 -3.585 1.00 88.06 197 ASN A O 1
ATOM 1600 N N . GLY A 1 198 ? -3.274 20.397 -5.163 1.00 84.38 198 GLY A N 1
ATOM 1601 C CA . GLY A 1 198 ? -2.141 20.610 -4.255 1.00 84.38 198 GLY A CA 1
ATOM 1602 C C . GLY A 1 198 ? -1.368 19.338 -3.884 1.00 84.38 198 GLY A C 1
ATOM 1603 O O . GLY A 1 198 ? -0.674 19.322 -2.864 1.00 84.38 198 GLY A O 1
ATOM 1604 N N . THR A 1 199 ? -1.491 18.270 -4.677 1.00 86.88 199 THR A N 1
ATOM 1605 C CA . THR A 1 199 ? -0.722 17.026 -4.524 1.00 86.88 199 THR A CA 1
ATOM 1606 C C . THR A 1 199 ? -0.214 16.514 -5.871 1.00 86.88 199 THR A C 1
ATOM 1608 O O . THR A 1 199 ? -0.697 16.932 -6.918 1.00 86.88 199 THR A O 1
ATOM 1611 N N . SER A 1 200 ? 0.717 15.561 -5.834 1.00 85.56 200 SER A N 1
ATOM 1612 C CA . SER A 1 200 ? 1.150 14.761 -6.988 1.00 85.56 200 SER A CA 1
ATOM 1613 C C . SER A 1 200 ? 0.360 13.450 -7.137 1.00 85.56 200 SER A C 1
ATOM 1615 O O . SER A 1 200 ? 0.806 12.530 -7.819 1.00 85.56 200 SER A O 1
ATOM 1617 N N . ALA A 1 201 ? -0.789 13.316 -6.464 1.00 88.94 201 ALA A N 1
ATOM 1618 C CA . ALA A 1 201 ? -1.587 12.101 -6.520 1.00 88.94 201 ALA A CA 1
ATOM 1619 C C . ALA A 1 201 ? -2.419 12.064 -7.805 1.00 88.94 201 ALA A C 1
ATOM 1621 O O . ALA A 1 201 ? -3.227 12.960 -8.059 1.00 88.94 201 ALA A O 1
ATOM 1622 N N . PHE A 1 202 ? -2.274 10.983 -8.566 1.00 90.38 202 PHE A N 1
ATOM 1623 C CA . PHE A 1 202 ? -3.091 10.686 -9.738 1.00 90.38 202 PHE A CA 1
ATOM 1624 C C . PHE A 1 202 ? -3.641 9.267 -9.631 1.00 90.38 202 PHE A C 1
ATOM 1626 O O . PHE A 1 202 ? -2.980 8.371 -9.106 1.00 90.38 202 PHE A O 1
ATOM 1633 N N . GLY A 1 203 ? -4.862 9.049 -10.111 1.00 89.12 203 GLY A N 1
ATOM 1634 C CA . GLY A 1 203 ? -5.457 7.716 -10.108 1.00 89.12 203 GLY A CA 1
ATOM 1635 C C . GLY A 1 203 ? -6.952 7.714 -10.382 1.00 89.12 203 GLY A C 1
ATOM 1636 O O . GLY A 1 203 ? -7.526 8.694 -10.852 1.00 89.12 203 GLY A O 1
ATOM 1637 N N . LYS A 1 204 ? -7.604 6.589 -10.081 1.00 88.25 204 LYS A N 1
ATOM 1638 C CA . LYS A 1 204 ? -9.065 6.480 -10.162 1.00 88.25 204 LYS A CA 1
ATOM 1639 C C . LYS A 1 204 ? -9.723 7.252 -9.018 1.00 88.25 204 LYS A C 1
ATOM 1641 O O . LYS A 1 204 ? -9.198 7.294 -7.905 1.00 88.25 204 LYS A O 1
ATOM 1646 N N . LYS A 1 205 ? -10.914 7.807 -9.279 1.00 87.81 205 LYS A N 1
ATOM 1647 C CA . LYS A 1 205 ? -11.689 8.584 -8.297 1.00 87.81 205 LYS A CA 1
ATOM 1648 C C . LYS A 1 205 ? -11.853 7.833 -6.973 1.00 87.81 205 LYS A C 1
ATOM 1650 O O . LYS A 1 205 ? -11.554 8.392 -5.927 1.00 87.81 205 LYS A O 1
ATOM 1655 N N . SER A 1 206 ? -12.247 6.560 -7.017 1.00 82.56 206 SER A N 1
ATOM 1656 C CA . SER A 1 206 ? -12.435 5.715 -5.827 1.00 82.56 206 SER A CA 1
ATOM 1657 C C . SER A 1 206 ? -11.182 5.599 -4.952 1.00 82.56 206 SER A C 1
ATOM 1659 O O . SER A 1 206 ? -11.290 5.651 -3.730 1.00 82.56 206 SER A O 1
ATOM 1661 N N . SER A 1 207 ? -9.996 5.504 -5.557 1.00 81.38 207 SER A N 1
ATOM 1662 C CA . SER A 1 207 ? -8.725 5.430 -4.829 1.00 81.38 207 SER A CA 1
ATOM 1663 C C . SER A 1 207 ? -8.358 6.758 -4.167 1.00 81.38 207 SER A C 1
ATOM 1665 O O . SER A 1 207 ? -7.834 6.767 -3.056 1.00 81.38 207 SER A O 1
ATOM 1667 N N . LEU A 1 208 ? -8.649 7.881 -4.831 1.00 87.06 208 LEU A N 1
ATOM 1668 C CA . LEU A 1 208 ? -8.328 9.212 -4.317 1.00 87.06 208 LEU A CA 1
ATOM 1669 C C . LEU A 1 208 ? -9.312 9.684 -3.246 1.00 87.06 208 LEU A C 1
ATOM 1671 O O . LEU A 1 208 ? -8.905 10.416 -2.352 1.00 87.06 208 LEU A O 1
ATOM 1675 N N . LEU A 1 209 ? -10.575 9.251 -3.281 1.00 85.75 209 LEU A N 1
ATOM 1676 C CA . LEU A 1 209 ? -11.575 9.648 -2.282 1.00 85.75 209 LEU A CA 1
ATOM 1677 C C . LEU A 1 209 ? -11.149 9.308 -0.846 1.00 85.75 209 LEU A C 1
ATOM 1679 O O . LEU A 1 209 ? -11.460 10.071 0.058 1.00 85.75 209 LEU A O 1
ATOM 1683 N N . LEU A 1 210 ? -10.405 8.217 -0.645 1.00 82.75 210 LEU A N 1
ATOM 1684 C CA . LEU A 1 210 ? -9.967 7.739 0.675 1.00 82.75 210 LEU A CA 1
ATOM 1685 C C . LEU A 1 210 ? -8.561 8.215 1.075 1.00 82.75 210 LEU A C 1
ATOM 1687 O O . LEU A 1 210 ? -8.027 7.795 2.109 1.00 82.75 210 LEU A O 1
ATOM 1691 N N . LEU A 1 211 ? -7.931 9.044 0.244 1.00 85.75 211 LEU A N 1
ATOM 1692 C CA . LEU A 1 211 ? -6.560 9.491 0.445 1.00 85.75 211 LEU A CA 1
ATOM 1693 C C . LEU A 1 211 ? -6.502 10.546 1.559 1.00 85.75 211 LEU A C 1
ATOM 1695 O O . LEU A 1 211 ? -7.043 11.643 1.428 1.00 85.75 211 LEU A O 1
ATOM 1699 N N . ASN A 1 212 ? -5.788 10.250 2.645 1.00 87.62 212 ASN A N 1
ATOM 1700 C CA . ASN A 1 212 ? -5.444 11.265 3.636 1.00 87.62 212 ASN A CA 1
ATOM 1701 C C . ASN A 1 212 ? -4.238 12.074 3.139 1.00 87.62 212 ASN A C 1
ATOM 1703 O O . ASN A 1 212 ? -3.156 11.521 2.962 1.00 87.62 212 ASN A O 1
ATOM 1707 N N . LEU A 1 213 ? -4.388 13.389 2.965 1.00 88.19 213 LEU A N 1
ATOM 1708 C CA . LEU A 1 213 ? -3.325 14.241 2.414 1.00 88.19 213 LEU A CA 1
ATOM 1709 C C . LEU A 1 213 ? -2.032 14.243 3.240 1.00 88.19 213 LEU A C 1
ATOM 1711 O O . LEU A 1 213 ? -0.939 14.219 2.677 1.00 88.19 213 LEU A O 1
ATOM 1715 N N . LYS A 1 214 ? -2.141 14.269 4.572 1.00 88.56 214 LYS A N 1
ATOM 1716 C CA . LYS A 1 214 ? -0.975 14.279 5.466 1.00 88.56 214 LYS A CA 1
ATOM 1717 C C . LYS A 1 214 ? -0.249 12.935 5.420 1.00 88.56 214 LYS A C 1
ATOM 1719 O O . LYS A 1 214 ? 0.971 12.906 5.285 1.00 88.56 214 LYS A O 1
ATOM 1724 N N . GLY A 1 215 ? -1.002 11.837 5.483 1.00 89.69 215 GLY A N 1
ATOM 1725 C CA . GLY A 1 215 ? -0.459 10.486 5.357 1.00 89.69 215 GLY A CA 1
ATOM 1726 C C . GLY A 1 215 ? 0.172 10.244 3.987 1.00 89.69 215 GLY A C 1
ATOM 1727 O O . GLY A 1 215 ? 1.278 9.713 3.902 1.00 89.69 215 GLY A O 1
ATOM 1728 N N . PHE A 1 216 ? -0.470 10.711 2.916 1.00 90.19 216 PHE A N 1
ATOM 1729 C CA . PHE A 1 216 ? 0.048 10.582 1.559 1.00 90.19 216 PHE A CA 1
ATOM 1730 C C . PHE A 1 216 ? 1.342 11.363 1.333 1.00 90.19 216 PHE A C 1
ATOM 1732 O O . PHE A 1 216 ? 2.222 10.845 0.654 1.00 90.19 216 PHE A O 1
ATOM 1739 N N . ARG A 1 217 ? 1.501 12.560 1.918 1.00 90.38 217 ARG A N 1
ATOM 1740 C CA . ARG A 1 217 ? 2.775 13.302 1.860 1.00 90.38 217 ARG A CA 1
ATOM 1741 C C . ARG A 1 217 ? 3.912 12.494 2.474 1.00 90.38 217 ARG A C 1
ATOM 1743 O O . ARG A 1 217 ? 4.909 12.262 1.805 1.00 90.38 217 ARG A O 1
ATOM 1750 N N . GLN A 1 218 ? 3.705 11.964 3.679 1.00 91.62 218 GLN A N 1
ATOM 1751 C CA . GLN A 1 218 ? 4.699 11.125 4.352 1.00 91.62 218 GLN A CA 1
ATOM 1752 C C . GLN A 1 218 ? 5.047 9.876 3.527 1.00 91.62 218 GLN A C 1
ATOM 1754 O O . GLN A 1 218 ? 6.212 9.515 3.384 1.00 91.62 218 GLN A O 1
ATOM 1759 N N . VAL A 1 219 ? 4.038 9.206 2.966 1.00 93.00 219 VAL A N 1
ATOM 1760 C CA . VAL A 1 219 ? 4.261 8.039 2.106 1.00 93.00 219 VAL A CA 1
ATOM 1761 C C . VAL A 1 219 ? 4.996 8.428 0.822 1.00 93.00 219 VAL A C 1
ATOM 1763 O O . VAL A 1 219 ? 5.908 7.716 0.407 1.00 93.00 219 VAL A O 1
ATOM 1766 N N . SER A 1 220 ? 4.639 9.554 0.209 1.00 90.75 220 SER A N 1
ATOM 1767 C CA . SER A 1 220 ? 5.280 10.070 -1.004 1.00 90.75 220 SER A CA 1
ATOM 1768 C C . SER A 1 220 ? 6.742 10.434 -0.771 1.00 90.75 220 SER A C 1
ATOM 1770 O O . SER A 1 220 ? 7.572 10.101 -1.606 1.00 90.75 220 SER A O 1
ATOM 1772 N N . GLU A 1 221 ? 7.076 11.037 0.371 1.00 90.62 221 GLU A N 1
ATOM 1773 C CA . GLU A 1 221 ? 8.458 11.344 0.761 1.00 90.62 221 GLU A CA 1
ATOM 1774 C C . GLU A 1 221 ? 9.304 10.069 0.864 1.00 90.62 221 GLU A C 1
ATOM 1776 O O . GLU A 1 221 ? 10.369 9.974 0.253 1.00 90.62 221 GLU A O 1
ATOM 1781 N N . ILE A 1 222 ? 8.802 9.043 1.563 1.00 93.25 222 ILE A N 1
ATOM 1782 C CA . ILE A 1 222 ? 9.490 7.746 1.657 1.00 93.25 222 ILE A CA 1
ATOM 1783 C C . ILE A 1 222 ? 9.626 7.117 0.266 1.00 93.25 222 ILE A C 1
ATOM 1785 O O . ILE A 1 222 ? 10.692 6.616 -0.082 1.00 93.25 222 ILE A O 1
ATOM 1789 N N . SER A 1 223 ? 8.558 7.160 -0.537 1.00 93.06 223 SER A N 1
ATOM 1790 C CA . SER A 1 223 ? 8.536 6.602 -1.896 1.00 93.06 223 SER A CA 1
ATOM 1791 C C . SER A 1 223 ? 9.572 7.277 -2.793 1.00 93.06 223 SER A C 1
ATOM 1793 O O . SER A 1 223 ? 10.321 6.593 -3.484 1.00 93.06 223 SER A O 1
ATOM 1795 N N . ALA A 1 224 ? 9.675 8.604 -2.729 1.00 90.06 224 ALA A N 1
ATOM 1796 C CA . ALA A 1 224 ? 10.647 9.390 -3.477 1.00 90.06 224 ALA A CA 1
ATOM 1797 C C . ALA A 1 224 ? 12.096 9.060 -3.093 1.00 90.06 224 ALA A C 1
ATOM 1799 O O . ALA A 1 224 ? 12.962 9.019 -3.961 1.00 90.06 224 ALA A O 1
ATOM 1800 N N . HIS A 1 225 ? 12.366 8.768 -1.817 1.00 91.12 225 HIS A N 1
ATOM 1801 C CA . HIS A 1 225 ? 13.702 8.358 -1.375 1.00 91.12 225 HIS A CA 1
ATOM 1802 C C . HIS A 1 225 ? 14.141 6.989 -1.909 1.00 91.12 225 HIS A C 1
ATOM 1804 O O . HIS A 1 225 ? 15.338 6.715 -1.967 1.00 91.12 225 HIS A O 1
ATOM 1810 N N . VAL A 1 226 ? 13.194 6.112 -2.251 1.00 92.62 226 VAL A N 1
ATOM 1811 C CA . VAL A 1 226 ? 13.473 4.706 -2.596 1.00 92.62 226 VAL A CA 1
ATOM 1812 C C . VAL A 1 226 ? 13.211 4.383 -4.072 1.00 92.62 226 VAL A C 1
ATOM 1814 O O . VAL A 1 226 ? 13.564 3.289 -4.539 1.00 92.62 226 VAL A O 1
ATOM 1817 N N . ALA A 1 227 ? 12.621 5.331 -4.803 1.00 91.50 227 ALA A N 1
ATOM 1818 C CA . ALA A 1 227 ? 12.457 5.310 -6.251 1.00 91.50 227 ALA A CA 1
ATOM 1819 C C . ALA A 1 227 ? 13.815 5.313 -6.965 1.00 91.50 227 ALA A C 1
ATOM 1821 O O . ALA A 1 227 ? 14.785 5.870 -6.450 1.00 91.50 227 ALA A O 1
ATOM 1822 N N . LEU A 1 228 ? 13.897 4.680 -8.140 1.00 86.38 228 LEU A N 1
ATOM 1823 C CA . LEU A 1 228 ? 15.106 4.713 -8.972 1.00 86.38 228 LEU A CA 1
ATOM 1824 C C . LEU A 1 228 ? 15.431 6.127 -9.463 1.00 86.38 228 LEU A C 1
ATOM 1826 O O . LEU A 1 228 ? 16.609 6.458 -9.585 1.00 86.38 228 LEU A O 1
ATOM 1830 N N . SER A 1 229 ? 14.409 6.941 -9.739 1.00 75.81 229 SER A N 1
ATOM 1831 C CA . SER A 1 229 ? 14.588 8.341 -10.128 1.00 75.81 229 SER A CA 1
ATOM 1832 C C . SER A 1 229 ? 14.422 9.267 -8.924 1.00 75.81 229 SER A C 1
ATOM 1834 O O . SER A 1 229 ? 13.420 9.153 -8.211 1.00 75.81 229 SER A O 1
ATOM 1836 N N . PRO A 1 230 ? 15.360 10.203 -8.691 1.00 56.69 230 PRO A N 1
ATOM 1837 C CA . PRO A 1 230 ? 15.230 11.175 -7.618 1.00 56.69 230 PRO A CA 1
ATOM 1838 C C . PRO A 1 230 ? 14.042 12.131 -7.859 1.00 56.69 230 PRO A C 1
ATOM 1840 O O . PRO A 1 230 ? 13.667 12.387 -9.006 1.00 56.69 230 PRO A O 1
ATOM 1843 N N . PRO A 1 231 ? 13.467 12.715 -6.789 1.00 49.06 231 PRO A N 1
ATOM 1844 C CA . PRO A 1 231 ? 12.244 13.529 -6.839 1.00 49.06 231 PRO A CA 1
ATOM 1845 C C . PRO A 1 231 ? 12.291 14.825 -7.676 1.00 49.06 231 PRO A C 1
ATOM 1847 O O . PRO A 1 231 ? 11.268 15.494 -7.779 1.00 49.06 231 PRO A O 1
ATOM 1850 N N . GLY A 1 232 ? 13.421 15.185 -8.292 1.00 47.56 232 GLY A N 1
ATOM 1851 C CA . GLY A 1 232 ? 13.525 16.325 -9.217 1.00 47.56 232 GLY A CA 1
ATOM 1852 C C . GLY A 1 232 ? 13.364 15.953 -10.697 1.00 47.56 232 GLY A C 1
ATOM 1853 O O . GLY A 1 232 ? 12.772 16.714 -11.456 1.00 47.56 232 GLY A O 1
ATOM 1854 N N . ASP A 1 233 ? 13.812 14.756 -11.088 1.00 49.44 233 ASP A N 1
ATOM 1855 C CA . ASP A 1 233 ? 13.819 14.302 -12.490 1.00 49.44 233 ASP A CA 1
ATOM 1856 C C . ASP A 1 233 ? 12.537 13.557 -12.886 1.00 49.44 233 ASP A C 1
ATOM 1858 O O . ASP A 1 233 ? 12.250 13.350 -14.063 1.00 49.44 233 ASP A O 1
ATOM 1862 N N . ALA A 1 234 ? 11.720 13.167 -11.905 1.00 45.47 234 ALA A N 1
ATOM 1863 C CA . ALA A 1 234 ? 10.449 12.490 -12.151 1.00 45.47 234 ALA A CA 1
ATOM 1864 C C . ALA A 1 234 ? 9.418 13.384 -12.872 1.00 45.47 234 ALA A C 1
ATOM 1866 O O . ALA A 1 234 ? 8.553 12.864 -13.572 1.00 45.47 234 ALA A O 1
ATOM 1867 N N . LEU A 1 235 ? 9.514 14.715 -12.729 1.00 41.91 235 LEU A N 1
ATOM 1868 C CA . LEU A 1 235 ? 8.657 15.673 -13.445 1.00 41.91 235 LEU A CA 1
ATOM 1869 C C . LEU A 1 235 ? 9.151 15.966 -14.868 1.00 41.91 235 LEU A C 1
ATOM 1871 O O . LEU A 1 235 ? 8.345 16.317 -15.724 1.00 41.91 235 LEU A O 1
ATOM 1875 N N . THR A 1 236 ? 10.451 15.810 -15.133 1.00 47.41 236 THR A N 1
ATOM 1876 C CA . THR A 1 236 ? 11.030 15.949 -16.479 1.00 47.41 236 THR A CA 1
ATOM 1877 C C . THR A 1 236 ? 11.044 14.626 -17.244 1.00 47.41 236 THR A C 1
ATOM 1879 O O . THR A 1 236 ? 11.224 14.632 -18.459 1.00 47.41 236 THR A O 1
ATOM 1882 N N . GLY A 1 237 ? 10.844 13.493 -16.557 1.00 52.91 237 GLY A N 1
ATOM 1883 C CA . GLY A 1 237 ? 10.889 12.161 -17.159 1.00 52.91 237 GLY A CA 1
ATOM 1884 C C . GLY A 1 237 ? 12.255 11.840 -17.764 1.00 52.91 237 GLY A C 1
ATOM 1885 O O . GLY A 1 237 ? 12.327 11.041 -18.698 1.00 52.91 237 GLY A O 1
ATOM 1886 N N . ALA A 1 238 ? 13.321 12.492 -17.282 1.00 59.47 238 ALA A N 1
ATOM 1887 C CA . ALA A 1 238 ? 14.641 12.374 -17.879 1.00 59.47 238 ALA A CA 1
ATOM 1888 C C . ALA A 1 238 ? 15.099 10.903 -17.823 1.00 59.47 238 ALA A C 1
ATOM 1890 O O . ALA A 1 238 ? 15.193 10.327 -16.733 1.00 59.47 238 ALA A O 1
ATOM 1891 N N . PRO A 1 239 ? 15.348 10.262 -18.977 1.00 68.31 239 PRO A N 1
ATOM 1892 C CA . PRO A 1 239 ? 15.698 8.855 -19.004 1.00 68.31 239 PRO A CA 1
ATOM 1893 C C . PRO A 1 239 ? 17.068 8.629 -18.367 1.00 68.31 239 PRO A C 1
ATOM 1895 O O . PRO A 1 239 ? 18.054 9.285 -18.714 1.00 68.31 239 PRO A O 1
ATOM 1898 N N . ILE A 1 240 ? 17.157 7.633 -17.485 1.00 77.50 240 ILE A N 1
ATOM 1899 C CA . ILE A 1 240 ? 18.441 7.131 -17.002 1.00 77.50 240 ILE A CA 1
ATOM 1900 C C . ILE A 1 240 ? 19.102 6.425 -18.183 1.00 77.50 240 ILE A C 1
ATOM 1902 O O . ILE A 1 240 ? 18.636 5.377 -18.635 1.00 77.50 240 ILE A O 1
ATOM 1906 N N . SER A 1 241 ? 20.165 7.026 -18.707 1.00 77.62 241 SER A N 1
ATOM 1907 C CA . SER A 1 241 ? 20.878 6.495 -19.864 1.00 77.62 241 SER A CA 1
ATOM 1908 C C . SER A 1 241 ? 21.977 5.535 -19.415 1.00 77.62 241 SER A C 1
ATOM 1910 O O . SER A 1 241 ? 22.824 5.879 -18.591 1.00 77.62 241 SER A O 1
ATOM 1912 N N . SER A 1 242 ? 21.965 4.323 -19.963 1.00 78.81 242 SER A N 1
ATOM 1913 C CA . SER A 1 242 ? 23.029 3.332 -19.818 1.00 78.81 242 SER A CA 1
ATOM 1914 C C . SER A 1 242 ? 23.359 2.791 -21.200 1.00 78.81 242 SER A C 1
ATOM 1916 O O . SER A 1 242 ? 22.582 2.022 -21.763 1.00 78.81 242 SER A O 1
ATOM 1918 N N . GLU A 1 243 ? 24.519 3.170 -21.736 1.00 81.56 243 GLU A N 1
ATOM 1919 C CA . GLU A 1 243 ? 24.955 2.794 -23.088 1.00 81.56 243 GLU A CA 1
ATOM 1920 C C . GLU A 1 243 ? 23.936 3.236 -24.157 1.00 81.56 243 GLU A C 1
ATOM 1922 O O . GLU A 1 243 ? 23.786 4.428 -24.404 1.00 81.56 243 GLU A O 1
ATOM 1927 N N . GLN A 1 244 ? 23.230 2.279 -24.768 1.00 88.00 244 GLN A N 1
ATOM 1928 C CA . GLN A 1 244 ? 22.208 2.477 -25.803 1.00 88.00 244 GLN A CA 1
ATOM 1929 C C . GLN A 1 244 ? 20.774 2.393 -25.251 1.00 88.00 244 GLN A C 1
ATOM 1931 O O . GLN A 1 244 ? 19.815 2.423 -26.022 1.00 88.00 244 GLN A O 1
ATOM 1936 N N . PHE A 1 245 ? 20.616 2.245 -23.932 1.00 88.38 245 PHE A N 1
ATOM 1937 C CA . PHE A 1 245 ? 19.320 2.069 -23.286 1.00 88.38 245 PHE A CA 1
ATOM 1938 C C . PHE A 1 245 ? 18.924 3.298 -22.479 1.00 88.38 245 PHE A C 1
ATOM 1940 O O . PHE A 1 245 ? 19.723 3.860 -21.728 1.00 88.38 245 PHE A O 1
ATOM 1947 N N . GLN A 1 246 ? 17.656 3.670 -22.601 1.00 90.12 246 GLN A N 1
ATOM 1948 C CA . GLN A 1 246 ? 17.013 4.716 -21.819 1.00 90.12 246 GLN A CA 1
ATOM 1949 C C . GLN A 1 246 ? 15.996 4.070 -20.884 1.00 90.12 246 GLN A C 1
ATOM 1951 O O . GLN A 1 246 ? 15.083 3.384 -21.340 1.00 90.12 246 GLN A O 1
ATOM 1956 N N . VAL A 1 247 ? 16.148 4.276 -19.579 1.00 89.19 247 VAL A N 1
ATOM 1957 C CA . VAL A 1 247 ? 15.230 3.742 -18.569 1.00 89.19 247 VAL A CA 1
ATOM 1958 C C . VAL A 1 247 ? 14.412 4.875 -17.966 1.00 89.19 247 VAL A C 1
ATOM 1960 O O . VAL A 1 247 ? 14.968 5.816 -17.404 1.00 89.19 247 VAL A O 1
ATOM 1963 N N . VAL A 1 248 ? 13.090 4.746 -18.024 1.00 90.00 248 VAL A N 1
ATOM 1964 C CA . VAL A 1 248 ? 12.136 5.653 -17.378 1.00 90.00 248 VAL A CA 1
ATOM 1965 C C . VAL A 1 248 ? 11.393 4.876 -16.288 1.00 90.00 248 VAL A C 1
ATOM 1967 O O . VAL A 1 248 ? 10.525 4.060 -16.606 1.00 90.00 248 VAL A O 1
ATOM 1970 N N . PRO A 1 249 ? 11.747 5.049 -15.003 1.00 89.94 249 PRO A N 1
ATOM 1971 C CA . PRO A 1 249 ? 11.020 4.434 -13.903 1.00 89.94 249 PRO A CA 1
ATOM 1972 C C . PRO A 1 249 ? 9.849 5.320 -13.449 1.00 89.94 249 PRO A C 1
ATOM 1974 O O . PRO A 1 249 ? 9.967 6.539 -13.327 1.00 89.94 249 PRO A O 1
ATOM 1977 N N . CYS A 1 250 ? 8.720 4.693 -13.140 1.00 87.94 250 CYS A N 1
ATOM 1978 C CA . CYS A 1 250 ? 7.530 5.328 -12.588 1.00 87.94 250 CYS A CA 1
ATOM 1979 C C . CYS A 1 250 ? 7.119 4.588 -11.317 1.00 87.94 250 CYS A C 1
ATOM 1981 O O . CYS A 1 250 ? 6.81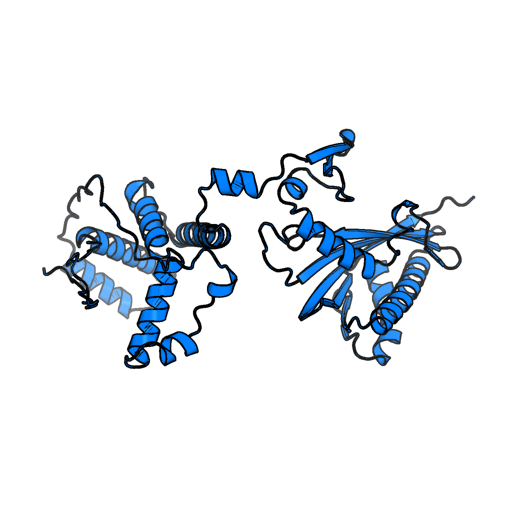7 3.396 -11.365 1.00 87.94 250 CYS A O 1
ATOM 1983 N N . ILE A 1 251 ? 7.096 5.284 -10.181 1.00 90.19 251 ILE A N 1
ATOM 1984 C CA . ILE A 1 251 ? 6.724 4.688 -8.898 1.00 90.19 251 ILE A CA 1
ATOM 1985 C C . ILE A 1 251 ? 5.271 4.996 -8.540 1.00 90.19 251 ILE A C 1
ATOM 1987 O O . ILE A 1 251 ? 4.786 6.114 -8.700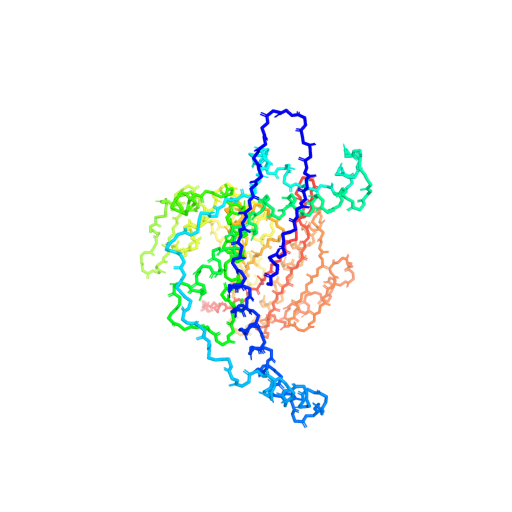 1.00 90.19 251 ILE A O 1
ATOM 1991 N N . CYS A 1 252 ? 4.576 3.990 -8.026 1.00 90.94 252 CYS A N 1
ATOM 1992 C CA . CYS A 1 252 ? 3.192 4.060 -7.594 1.00 90.94 252 CYS A CA 1
ATOM 1993 C C . CYS A 1 252 ? 3.077 3.572 -6.150 1.00 90.94 252 CYS A C 1
ATOM 1995 O O . CYS A 1 252 ? 3.676 2.567 -5.766 1.00 90.94 252 CYS A O 1
ATOM 1997 N N . VAL A 1 253 ? 2.261 4.266 -5.359 1.00 90.75 253 VAL A N 1
ATOM 1998 C CA . VAL A 1 253 ? 1.867 3.821 -4.019 1.00 90.75 253 VAL A CA 1
ATOM 1999 C C . VAL A 1 253 ? 0.643 2.925 -4.155 1.00 90.75 253 VAL A C 1
ATOM 2001 O O . VAL A 1 253 ? -0.354 3.325 -4.755 1.00 90.75 253 VAL A O 1
ATOM 2004 N N . VAL A 1 254 ? 0.701 1.727 -3.581 1.00 89.50 254 VAL A N 1
ATOM 2005 C CA . VAL A 1 254 ? -0.333 0.698 -3.748 1.00 89.50 254 VAL A CA 1
ATOM 2006 C C . VAL A 1 254 ? -1.106 0.508 -2.440 1.00 89.50 254 VAL A C 1
ATOM 2008 O O . VAL A 1 254 ? -0.531 0.659 -1.354 1.00 89.50 254 VAL A O 1
ATOM 2011 N N . PRO A 1 255 ? -2.410 0.177 -2.487 1.00 80.88 255 PRO A N 1
ATOM 2012 C CA . PRO A 1 255 ? -3.126 -0.281 -1.305 1.00 80.88 255 PRO A CA 1
ATOM 2013 C C . PRO A 1 255 ? -2.406 -1.454 -0.610 1.00 80.88 255 PRO A C 1
ATOM 2015 O O . PRO A 1 255 ? -1.825 -2.305 -1.282 1.00 80.88 255 PRO A O 1
ATOM 2018 N N . PRO A 1 256 ? -2.446 -1.538 0.731 1.00 85.12 256 PRO A N 1
ATOM 2019 C CA . PRO A 1 256 ? -3.165 -0.656 1.654 1.00 85.12 256 PRO A CA 1
ATOM 2020 C C . PRO A 1 256 ? -2.448 0.664 2.002 1.00 85.12 256 PRO A C 1
ATOM 2022 O O . PRO A 1 256 ? -2.997 1.460 2.760 1.00 85.12 256 PRO A O 1
ATOM 2025 N N . SER A 1 257 ? -1.243 0.940 1.491 1.00 87.88 257 SER A N 1
ATOM 2026 C CA . SER A 1 257 ? -0.441 2.107 1.911 1.00 87.88 257 SER A CA 1
ATOM 2027 C C . SER A 1 257 ? -1.055 3.455 1.540 1.00 87.88 257 SER A C 1
ATOM 2029 O O . SER A 1 257 ? -0.815 4.446 2.228 1.00 87.88 257 SER A O 1
ATOM 2031 N N . THR A 1 258 ? -1.906 3.485 0.516 1.00 83.50 258 THR A N 1
ATOM 2032 C CA . THR A 1 258 ? -2.719 4.656 0.148 1.00 83.50 258 THR A CA 1
ATOM 2033 C C . THR A 1 258 ? -3.694 5.081 1.250 1.00 83.50 258 THR A C 1
ATOM 2035 O O . THR A 1 258 ? -4.150 6.220 1.253 1.00 83.50 258 THR A O 1
ATOM 2038 N N . TYR A 1 259 ? -4.016 4.189 2.191 1.00 83.12 259 TYR A N 1
ATOM 2039 C CA . TYR A 1 259 ? -4.945 4.455 3.290 1.00 83.12 259 TYR A CA 1
ATOM 2040 C C . TYR A 1 259 ? -4.258 4.936 4.574 1.00 83.12 259 TYR A C 1
ATOM 2042 O O . TYR A 1 259 ? -4.901 5.038 5.623 1.00 83.12 259 TYR A O 1
ATOM 2050 N N . HIS A 1 260 ? -2.948 5.199 4.529 1.00 87.25 260 HIS A N 1
ATOM 2051 C CA . HIS A 1 260 ? -2.216 5.707 5.687 1.00 87.25 260 HIS A CA 1
ATOM 2052 C C . HIS A 1 260 ? -2.795 7.046 6.156 1.00 87.25 260 HIS A C 1
ATOM 2054 O O . HIS A 1 260 ? -2.946 7.978 5.370 1.00 87.25 260 HIS A O 1
ATOM 2060 N N . GLY A 1 261 ? -3.127 7.136 7.441 1.00 81.50 261 GLY A N 1
ATOM 2061 C CA . GLY A 1 261 ? -3.764 8.297 8.060 1.00 81.50 261 GLY A CA 1
ATOM 2062 C C . GLY A 1 261 ? -5.280 8.403 7.845 1.00 81.50 261 GLY A C 1
ATOM 2063 O O . GLY A 1 261 ? -5.898 9.274 8.455 1.00 81.50 261 GLY A O 1
ATOM 2064 N N . SER A 1 262 ? -5.896 7.556 7.011 1.00 79.94 262 SER A N 1
ATOM 2065 C CA . SER A 1 262 ? -7.359 7.420 6.910 1.00 79.94 262 SER A CA 1
ATOM 2066 C C . SER A 1 262 ? -7.823 6.112 7.551 1.00 79.94 262 SER A C 1
ATOM 2068 O O . SER A 1 262 ? -8.129 6.095 8.740 1.00 79.94 262 SER A O 1
ATOM 2070 N N . LEU A 1 263 ? -7.840 5.014 6.792 1.00 75.00 263 LEU A N 1
ATOM 2071 C CA . LEU A 1 263 ? -8.273 3.695 7.275 1.00 75.00 263 LEU A CA 1
ATOM 2072 C C . LEU A 1 263 ? -7.155 2.931 7.998 1.00 75.00 263 LEU A C 1
ATOM 2074 O O . LEU A 1 263 ? -7.433 1.966 8.703 1.00 75.00 263 LEU A O 1
ATOM 2078 N N . SER A 1 264 ? -5.898 3.350 7.830 1.00 77.06 264 SER A N 1
ATOM 2079 C CA . SER A 1 264 ? -4.742 2.769 8.515 1.00 77.06 264 SER A CA 1
ATOM 2080 C C . SER A 1 264 ? -4.034 3.844 9.342 1.00 77.06 264 SER A C 1
ATOM 2082 O O . SER A 1 264 ? -3.300 4.651 8.770 1.00 77.06 264 SER A O 1
ATOM 2084 N N . PRO A 1 265 ? -4.206 3.888 10.677 1.00 75.06 265 PRO A N 1
ATOM 2085 C CA . PRO A 1 265 ? -3.584 4.921 11.512 1.00 75.06 265 PRO A CA 1
ATOM 2086 C C . PRO A 1 265 ? -2.051 4.821 11.537 1.00 75.06 265 PRO A C 1
ATOM 2088 O O . PRO A 1 265 ? -1.361 5.822 11.727 1.00 75.06 265 PRO A O 1
ATOM 2091 N N . TYR A 1 266 ? -1.511 3.624 11.300 1.00 80.06 266 TYR A N 1
ATOM 2092 C CA . TYR A 1 266 ? -0.077 3.371 11.261 1.00 80.06 266 TYR A CA 1
ATOM 2093 C C . TYR A 1 266 ? 0.349 2.841 9.892 1.00 80.06 266 TYR A C 1
ATOM 2095 O O . TYR A 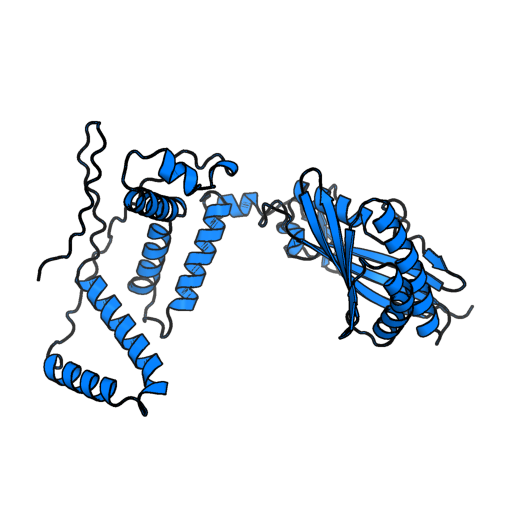1 266 ? -0.277 1.941 9.331 1.00 80.06 266 TYR A O 1
ATOM 2103 N N . LEU A 1 267 ? 1.480 3.337 9.388 1.00 86.38 267 LEU A N 1
ATOM 2104 C CA . LEU A 1 267 ? 2.146 2.768 8.218 1.00 86.38 267 LEU A CA 1
ATOM 2105 C C . LEU A 1 267 ? 3.017 1.586 8.666 1.00 86.38 267 LEU A C 1
ATOM 2107 O O . LEU A 1 267 ? 4.155 1.791 9.083 1.00 86.38 267 LEU A O 1
ATOM 2111 N N . CYS A 1 268 ? 2.475 0.368 8.674 1.00 87.25 268 CYS A N 1
ATOM 2112 C CA . CYS A 1 268 ? 3.232 -0.839 9.050 1.00 87.25 268 CYS A CA 1
ATOM 2113 C C . CYS A 1 268 ? 4.100 -1.356 7.897 1.00 87.25 268 CYS A C 1
ATOM 2115 O O . CYS A 1 268 ? 5.237 -1.783 8.090 1.00 87.25 268 CYS A O 1
ATOM 2117 N N . THR A 1 269 ? 3.555 -1.322 6.684 1.00 93.50 269 THR A N 1
ATOM 2118 C CA . THR A 1 269 ? 4.256 -1.704 5.460 1.00 93.50 269 THR A CA 1
ATOM 2119 C C . THR A 1 269 ? 3.898 -0.716 4.361 1.00 93.50 269 THR A C 1
ATOM 2121 O O . THR A 1 269 ? 2.726 -0.376 4.184 1.00 93.50 269 THR A O 1
ATOM 2124 N N . LEU A 1 270 ? 4.916 -0.248 3.647 1.00 96.06 270 LEU A N 1
ATOM 2125 C CA . LEU A 1 270 ? 4.770 0.575 2.461 1.00 96.06 270 LEU A CA 1
ATOM 2126 C C . LEU A 1 270 ? 4.852 -0.315 1.217 1.00 96.06 270 LEU A C 1
ATOM 2128 O O . LEU A 1 270 ? 5.906 -0.872 0.924 1.00 96.06 270 LEU A O 1
ATOM 2132 N N . TYR A 1 271 ? 3.738 -0.457 0.512 1.00 96.38 271 TYR A N 1
ATOM 2133 C CA . TYR A 1 271 ? 3.625 -1.200 -0.733 1.00 96.38 271 TYR A CA 1
ATOM 2134 C C . TYR A 1 271 ? 3.791 -0.244 -1.910 1.00 96.38 271 TYR A C 1
ATOM 2136 O O . TYR A 1 271 ? 3.050 0.733 -2.039 1.00 96.38 271 TYR A O 1
ATOM 2144 N N . LEU A 1 272 ? 4.780 -0.533 -2.750 1.00 95.94 272 LEU A N 1
ATOM 2145 C CA . LEU A 1 272 ? 5.129 0.242 -3.932 1.00 95.94 272 LEU A CA 1
ATOM 2146 C C . LEU A 1 272 ? 5.117 -0.670 -5.153 1.00 95.94 272 LEU A C 1
ATOM 2148 O O . LEU A 1 272 ? 5.564 -1.815 -5.072 1.00 95.94 272 LEU A O 1
ATOM 2152 N N . SER A 1 273 ? 4.678 -0.132 -6.280 1.00 95.06 273 SER A N 1
ATOM 2153 C CA . SER A 1 273 ? 4.904 -0.720 -7.598 1.00 95.06 273 SER A CA 1
ATOM 2154 C C . SER A 1 273 ? 5.768 0.233 -8.403 1.00 95.06 273 SER A C 1
ATOM 2156 O O . SER A 1 273 ? 5.472 1.421 -8.470 1.00 95.06 273 SER A O 1
ATOM 2158 N N . GLU A 1 274 ? 6.851 -0.260 -8.986 1.00 94.06 274 GLU A N 1
ATOM 2159 C CA . GLU A 1 274 ? 7.743 0.530 -9.826 1.00 94.06 274 GLU A CA 1
ATOM 2160 C C . GLU A 1 274 ? 7.745 -0.044 -11.240 1.00 94.06 274 GLU A C 1
ATOM 2162 O O . GLU A 1 274 ? 8.156 -1.180 -11.471 1.00 94.06 274 GLU A O 1
ATOM 2167 N N . HIS A 1 275 ? 7.237 0.745 -12.179 1.00 92.50 275 HIS A N 1
ATOM 2168 C CA . HIS A 1 275 ? 7.137 0.414 -13.591 1.00 92.50 275 HIS A CA 1
ATOM 2169 C C . HIS A 1 275 ? 8.351 1.002 -14.308 1.00 92.50 275 HIS A C 1
ATOM 2171 O O . HIS A 1 275 ? 8.514 2.216 -14.350 1.00 92.50 275 HIS A O 1
ATOM 2177 N N . CYS A 1 276 ? 9.224 0.159 -14.843 1.00 93.19 276 CYS A N 1
ATOM 2178 C CA . CYS A 1 276 ? 10.434 0.566 -15.544 1.00 93.19 276 CYS A CA 1
ATOM 2179 C C . CYS A 1 276 ? 10.248 0.364 -17.046 1.00 93.19 276 CYS A C 1
ATOM 2181 O O . CYS A 1 276 ? 10.223 -0.772 -17.518 1.00 93.19 276 CYS A O 1
ATOM 2183 N N . PHE A 1 277 ? 10.151 1.458 -17.795 1.00 91.62 277 PHE A N 1
ATOM 2184 C CA . PHE A 1 277 ? 10.121 1.438 -19.254 1.00 91.62 277 PHE A CA 1
ATOM 2185 C C . PHE A 1 277 ? 11.550 1.533 -19.783 1.00 91.62 277 PHE A C 1
ATOM 2187 O O . PHE A 1 277 ? 12.235 2.529 -19.563 1.00 91.62 277 PHE A O 1
ATOM 2194 N N . VAL A 1 278 ? 12.012 0.482 -20.448 1.00 91.44 278 VAL A N 1
ATOM 2195 C CA . VAL A 1 278 ? 13.352 0.372 -21.023 1.00 91.44 278 VAL A CA 1
ATOM 2196 C C . VAL A 1 278 ? 13.235 0.539 -22.530 1.00 91.44 278 VAL A C 1
ATOM 2198 O O . VAL A 1 278 ? 12.693 -0.329 -23.209 1.00 91.44 278 VAL A O 1
ATOM 2201 N N . ARG A 1 279 ? 13.753 1.645 -23.058 1.00 91.88 279 ARG A N 1
ATOM 2202 C CA . ARG A 1 279 ? 13.851 1.902 -24.494 1.00 91.88 279 ARG A CA 1
ATOM 2203 C C . ARG A 1 279 ? 15.233 1.513 -25.007 1.00 91.88 279 ARG A C 1
ATOM 2205 O O . ARG A 1 279 ? 16.232 1.876 -24.390 1.00 91.88 279 ARG A O 1
ATOM 2212 N N . GLY A 1 280 ? 15.293 0.800 -26.129 1.00 91.06 280 GLY A N 1
ATOM 2213 C CA . GLY A 1 280 ? 16.553 0.391 -26.757 1.00 91.06 280 GLY A CA 1
ATOM 2214 C C . GLY A 1 280 ? 16.382 -0.217 -28.156 1.00 91.06 280 GLY A C 1
ATOM 2215 O O . GLY A 1 280 ? 15.269 -0.207 -28.689 1.00 91.06 280 GLY A O 1
ATOM 2216 N N . PRO A 1 281 ? 17.473 -0.725 -28.761 1.00 90.88 281 PRO A N 1
ATOM 2217 C CA . PRO A 1 281 ? 17.456 -1.299 -30.108 1.00 90.88 281 PRO A CA 1
ATOM 2218 C C . PRO A 1 281 ? 16.626 -2.586 -30.209 1.00 90.88 281 PRO A C 1
ATOM 2220 O O . PRO A 1 281 ? 16.691 -3.438 -29.324 1.00 90.88 281 PRO A O 1
ATOM 2223 N N . ILE A 1 282 ? 15.920 -2.771 -31.329 1.00 90.06 282 ILE A N 1
ATOM 2224 C CA . ILE A 1 282 ? 15.066 -3.944 -31.592 1.00 90.06 282 ILE A CA 1
ATOM 2225 C C . ILE A 1 282 ? 15.815 -5.259 -31.308 1.00 90.06 282 ILE A C 1
ATOM 2227 O O . ILE A 1 282 ? 16.986 -5.424 -31.660 1.00 90.06 282 ILE A O 1
ATOM 2231 N N . GLY A 1 283 ? 15.137 -6.199 -30.641 1.00 87.88 283 GLY A N 1
ATOM 2232 C CA . GLY A 1 283 ? 15.679 -7.525 -30.325 1.00 87.88 283 GLY A CA 1
ATOM 2233 C C . GLY A 1 283 ? 16.716 -7.566 -29.194 1.00 87.88 283 GLY A C 1
ATOM 2234 O O . GLY A 1 283 ? 17.245 -8.635 -28.896 1.00 87.88 283 GLY A O 1
ATOM 2235 N N . GLN A 1 284 ? 17.008 -6.445 -28.522 1.00 91.88 284 GLN A N 1
ATOM 2236 C CA . GLN A 1 284 ? 18.001 -6.388 -27.438 1.00 91.88 284 GLN A CA 1
ATOM 2237 C C . GLN A 1 284 ? 17.392 -6.375 -26.024 1.00 91.88 284 GLN A C 1
ATOM 2239 O O . GLN A 1 284 ? 17.981 -5.808 -25.099 1.00 91.88 284 GLN A O 1
ATOM 2244 N N . LEU A 1 285 ? 16.248 -7.042 -25.824 1.00 90.50 285 LEU A N 1
ATOM 2245 C CA . LEU A 1 285 ? 15.557 -7.140 -24.528 1.00 90.50 285 LEU A CA 1
ATOM 2246 C C . LEU A 1 285 ? 16.497 -7.564 -23.387 1.00 90.50 285 LEU A C 1
ATOM 2248 O O . LEU A 1 285 ? 16.560 -6.900 -22.355 1.00 90.50 285 LEU A O 1
ATOM 2252 N N . HIS A 1 286 ? 17.270 -8.636 -23.584 1.00 93.38 286 HIS A N 1
ATOM 2253 C CA . HIS A 1 286 ? 18.168 -9.174 -22.555 1.00 93.38 286 HIS A CA 1
ATOM 2254 C C . HIS A 1 286 ? 19.258 -8.180 -22.133 1.00 93.38 286 HIS A C 1
ATOM 2256 O O . HIS A 1 286 ? 19.591 -8.087 -20.952 1.00 93.38 286 HIS A O 1
ATOM 2262 N N . LYS A 1 287 ? 19.787 -7.401 -23.085 1.00 92.50 287 LYS A N 1
ATOM 2263 C CA . LYS A 1 287 ? 20.775 -6.351 -22.801 1.00 92.50 287 LYS A CA 1
ATOM 2264 C C . LYS A 1 287 ? 20.135 -5.177 -22.059 1.00 92.50 287 LYS A C 1
ATOM 2266 O O . LYS A 1 287 ? 20.727 -4.673 -21.110 1.00 92.50 287 LYS A O 1
ATOM 2271 N N . GLY A 1 288 ? 18.905 -4.806 -22.420 1.00 91.62 288 GLY A N 1
ATOM 2272 C CA . GLY A 1 288 ? 18.128 -3.801 -21.691 1.00 91.62 288 GLY A CA 1
ATOM 2273 C C . GLY A 1 288 ? 17.827 -4.223 -20.249 1.00 91.62 288 GLY A C 1
ATOM 2274 O O . GLY A 1 288 ? 18.000 -3.432 -19.322 1.00 91.62 288 GLY A O 1
ATOM 2275 N N . ALA A 1 289 ? 17.455 -5.489 -20.037 1.00 93.06 289 ALA A N 1
ATOM 2276 C CA . ALA A 1 289 ? 17.251 -6.054 -18.705 1.00 93.06 289 ALA A CA 1
ATOM 2277 C C . ALA A 1 289 ? 18.545 -6.040 -17.871 1.00 93.06 289 ALA A C 1
ATOM 2279 O O . ALA A 1 289 ? 18.508 -5.644 -16.705 1.00 93.06 289 ALA A O 1
ATOM 2280 N N . ALA A 1 290 ? 19.687 -6.390 -18.473 1.00 92.69 290 ALA A N 1
ATOM 2281 C CA . ALA A 1 290 ? 20.995 -6.330 -17.820 1.00 92.69 290 ALA A CA 1
ATOM 2282 C C . ALA A 1 290 ? 21.416 -4.892 -17.465 1.00 92.69 290 ALA A C 1
ATOM 2284 O O . ALA A 1 290 ? 21.910 -4.645 -16.361 1.00 92.69 290 ALA A O 1
ATOM 2285 N N . ALA A 1 291 ? 21.167 -3.926 -18.355 1.00 91.75 291 ALA A N 1
ATOM 2286 C CA . ALA A 1 291 ? 21.412 -2.510 -18.088 1.00 91.75 291 ALA A CA 1
ATOM 2287 C C . ALA A 1 291 ? 20.572 -2.010 -16.899 1.00 91.75 291 ALA A C 1
ATOM 2289 O O . ALA A 1 291 ? 21.108 -1.400 -15.969 1.00 91.75 291 ALA A O 1
ATOM 2290 N N . LEU A 1 292 ? 19.275 -2.345 -16.866 1.00 93.56 292 LEU A N 1
ATOM 2291 C CA . LEU A 1 292 ? 18.398 -2.029 -15.736 1.00 93.56 292 LEU A CA 1
ATOM 2292 C C . LEU A 1 292 ? 18.874 -2.692 -14.434 1.00 93.56 292 LEU A C 1
ATOM 2294 O O . LEU A 1 292 ? 18.873 -2.047 -13.385 1.00 93.56 292 LEU A O 1
ATOM 2298 N N . ALA A 1 293 ? 19.329 -3.946 -14.495 1.00 93.88 293 ALA A N 1
ATOM 2299 C CA . ALA A 1 293 ? 19.859 -4.662 -13.337 1.00 93.88 293 ALA A CA 1
ATOM 2300 C C . ALA A 1 293 ? 21.065 -3.936 -12.719 1.00 93.88 293 ALA A C 1
ATOM 2302 O O . ALA A 1 293 ? 21.138 -3.783 -11.497 1.00 93.88 293 ALA A O 1
ATOM 2303 N N . LYS A 1 294 ? 21.976 -3.428 -13.560 1.00 91.94 294 LYS A N 1
ATOM 2304 C CA . LYS A 1 294 ? 23.158 -2.658 -13.144 1.00 91.94 294 LYS A CA 1
ATOM 2305 C C . LYS A 1 294 ? 22.777 -1.320 -12.503 1.00 91.94 294 LYS A C 1
ATOM 2307 O O . LYS A 1 294 ? 23.311 -0.972 -11.445 1.00 91.94 294 LYS A O 1
ATOM 2312 N N . ILE A 1 295 ? 21.820 -0.597 -13.098 1.00 92.19 295 ILE A N 1
ATOM 2313 C CA . ILE A 1 295 ? 21.268 0.648 -12.532 1.00 92.19 295 ILE A CA 1
ATOM 2314 C C . ILE A 1 295 ? 20.674 0.368 -11.148 1.00 92.19 295 ILE A C 1
ATOM 2316 O O . ILE A 1 295 ? 21.024 1.027 -10.167 1.00 92.19 295 ILE A O 1
ATOM 2320 N N . LEU A 1 296 ? 19.821 -0.651 -11.047 1.00 93.56 296 LEU A N 1
ATOM 2321 C CA . LEU A 1 296 ? 19.157 -1.023 -9.805 1.00 93.56 296 LEU A CA 1
ATOM 2322 C C . LEU A 1 296 ? 20.153 -1.482 -8.736 1.00 93.56 296 LEU A C 1
ATOM 2324 O O . LEU A 1 296 ? 20.022 -1.093 -7.581 1.00 93.56 296 LEU A O 1
ATOM 2328 N N . LYS A 1 297 ? 21.179 -2.253 -9.098 1.00 93.25 297 LYS A N 1
ATOM 2329 C CA . LYS A 1 297 ? 22.246 -2.661 -8.175 1.00 93.25 297 LYS A CA 1
ATOM 2330 C C . LYS A 1 297 ? 22.982 -1.454 -7.594 1.00 93.25 297 LYS A C 1
ATOM 2332 O O . LYS A 1 297 ? 23.184 -1.391 -6.380 1.00 93.25 297 LYS A O 1
ATOM 2337 N N . SER A 1 298 ? 23.353 -0.494 -8.445 1.00 92.06 298 SER A N 1
ATOM 2338 C CA . SER A 1 298 ? 23.971 0.764 -8.011 1.00 92.06 298 SER A CA 1
ATOM 2339 C C . SER A 1 298 ? 23.045 1.533 -7.066 1.00 92.06 298 SER A C 1
ATOM 2341 O O . SER A 1 298 ? 23.472 1.971 -5.998 1.00 92.06 298 SER A O 1
ATOM 2343 N N . HIS A 1 299 ? 21.756 1.621 -7.406 1.00 92.88 299 HIS A N 1
ATOM 2344 C CA . HIS A 1 299 ? 20.746 2.258 -6.563 1.00 92.88 299 HIS A CA 1
ATOM 2345 C C . HIS A 1 299 ? 20.601 1.577 -5.198 1.00 92.88 299 HIS A C 1
ATOM 2347 O O . HIS A 1 299 ? 20.660 2.240 -4.167 1.00 92.88 299 HIS A O 1
ATOM 2353 N N . LEU A 1 300 ? 20.503 0.247 -5.155 1.00 93.69 300 LEU A N 1
ATOM 2354 C CA . LEU A 1 300 ? 20.427 -0.510 -3.902 1.00 93.69 300 LEU A CA 1
ATOM 2355 C C . LEU A 1 300 ? 21.669 -0.293 -3.027 1.00 93.69 300 LEU A C 1
ATOM 2357 O O . LEU A 1 300 ? 21.540 -0.168 -1.809 1.00 93.69 300 LEU A O 1
ATOM 2361 N N . ALA A 1 301 ? 22.859 -0.203 -3.626 1.00 92.88 301 ALA A N 1
ATOM 2362 C CA . ALA A 1 301 ? 24.078 0.135 -2.896 1.00 92.88 301 ALA A CA 1
ATOM 2363 C C . ALA A 1 301 ? 24.008 1.551 -2.291 1.00 92.88 301 ALA A C 1
ATOM 2365 O O . ALA A 1 301 ? 24.365 1.729 -1.124 1.00 92.88 301 ALA A O 1
ATOM 2366 N N . LYS A 1 302 ? 23.470 2.533 -3.033 1.00 92.88 302 LYS A N 1
ATOM 2367 C CA . LYS A 1 302 ? 23.222 3.892 -2.520 1.00 92.88 302 LYS A CA 1
ATOM 2368 C C . LYS A 1 302 ? 22.223 3.889 -1.361 1.00 92.88 302 LYS A C 1
ATOM 2370 O O . LYS A 1 302 ? 22.521 4.469 -0.320 1.00 92.88 302 LYS A O 1
ATOM 2375 N N . LEU A 1 303 ? 21.098 3.177 -1.482 1.00 93.44 303 LEU A N 1
ATOM 2376 C CA . LEU A 1 303 ? 20.126 3.036 -0.387 1.00 93.44 303 LEU A CA 1
ATOM 2377 C C . LEU A 1 303 ? 20.772 2.410 0.858 1.00 93.44 303 LEU A C 1
ATOM 2379 O O . LEU A 1 303 ? 20.581 2.885 1.974 1.00 93.44 303 LEU A O 1
ATOM 2383 N N . LYS A 1 304 ? 21.604 1.377 0.683 1.00 93.62 304 LYS A N 1
ATOM 2384 C CA . LYS A 1 304 ? 22.341 0.777 1.802 1.00 93.62 304 LYS A CA 1
ATOM 2385 C C . LYS A 1 304 ? 23.256 1.795 2.489 1.00 93.62 304 LYS A C 1
ATOM 2387 O O . LYS A 1 304 ? 23.308 1.830 3.715 1.00 93.62 304 LYS A O 1
ATOM 2392 N N . SER A 1 305 ? 23.946 2.635 1.714 1.00 93.50 305 SER A N 1
ATOM 2393 C CA . SER A 1 305 ? 24.817 3.685 2.259 1.00 93.50 305 SER A CA 1
ATOM 2394 C C . SER A 1 305 ? 24.060 4.807 2.979 1.00 93.50 305 SER A C 1
ATOM 2396 O O . SER A 1 305 ? 24.619 5.413 3.886 1.00 93.50 305 SER A O 1
ATOM 2398 N N . SER A 1 306 ? 22.782 5.041 2.653 1.00 93.12 306 SER A N 1
ATOM 2399 C CA . SER A 1 306 ? 21.929 6.020 3.347 1.00 93.12 306 SER A CA 1
ATOM 2400 C C . SER A 1 306 ? 21.266 5.480 4.623 1.00 93.12 306 SER A C 1
ATOM 2402 O O . SER A 1 306 ? 20.411 6.144 5.205 1.00 93.12 306 SER A O 1
ATOM 2404 N N . GLY A 1 307 ? 21.648 4.280 5.075 1.00 92.50 307 GLY A N 1
ATOM 2405 C CA . GLY A 1 307 ? 21.124 3.661 6.296 1.00 92.50 307 GLY A CA 1
ATOM 2406 C C . GLY A 1 307 ? 19.859 2.820 6.095 1.00 92.50 307 GLY A C 1
ATOM 2407 O O . GLY A 1 307 ? 19.290 2.336 7.074 1.00 92.50 307 GLY A O 1
ATOM 2408 N N . ILE A 1 308 ? 19.413 2.599 4.851 1.00 95.06 308 ILE A N 1
ATOM 2409 C CA . ILE A 1 308 ? 18.302 1.683 4.559 1.00 95.06 308 ILE A CA 1
ATOM 2410 C C . ILE A 1 308 ? 18.800 0.238 4.647 1.00 95.06 308 ILE A C 1
ATOM 2412 O O . ILE A 1 308 ? 19.769 -0.162 3.998 1.00 95.06 308 ILE A O 1
ATOM 2416 N N . ILE A 1 309 ? 18.097 -0.587 5.424 1.00 95.00 309 ILE A N 1
ATOM 2417 C CA . ILE A 1 309 ? 18.472 -1.990 5.613 1.00 95.00 309 ILE A CA 1
ATOM 2418 C C . ILE A 1 309 ? 17.834 -2.824 4.506 1.00 95.00 309 ILE A C 1
ATOM 2420 O O . ILE A 1 309 ? 16.637 -3.119 4.537 1.00 95.00 309 ILE A O 1
ATOM 2424 N N . LEU A 1 310 ? 18.641 -3.250 3.538 1.00 95.62 310 LEU A N 1
ATOM 2425 C CA . LEU A 1 310 ? 18.196 -4.179 2.502 1.00 95.62 310 LEU A CA 1
ATOM 2426 C C . LEU A 1 310 ? 17.842 -5.539 3.118 1.00 95.62 310 LEU A C 1
ATOM 2428 O O . LEU A 1 310 ? 18.615 -6.088 3.904 1.00 95.62 310 LEU A O 1
ATOM 2432 N N . HIS A 1 311 ? 16.673 -6.082 2.777 1.00 94.88 311 HIS A N 1
ATOM 2433 C CA . HIS A 1 311 ? 16.173 -7.322 3.368 1.00 94.88 311 HIS A CA 1
ATOM 2434 C C . HIS A 1 311 ? 16.289 -8.492 2.389 1.00 94.88 311 HIS A C 1
ATOM 2436 O O . HIS A 1 311 ? 17.176 -9.331 2.532 1.00 94.88 311 HIS A O 1
ATOM 2442 N N . GLN A 1 312 ? 15.432 -8.536 1.371 1.00 95.88 312 GLN A N 1
ATOM 2443 C CA . GLN A 1 312 ? 15.425 -9.615 0.382 1.00 95.88 312 GLN A CA 1
ATOM 2444 C C . GLN A 1 312 ? 14.934 -9.126 -0.980 1.00 95.88 312 GLN A C 1
ATOM 2446 O O . GLN A 1 312 ? 14.118 -8.203 -1.043 1.00 95.88 312 GLN A O 1
ATOM 2451 N N . ALA A 1 313 ? 15.390 -9.787 -2.039 1.00 96.88 313 ALA A N 1
ATOM 2452 C CA . ALA A 1 313 ? 14.813 -9.726 -3.375 1.00 96.88 313 ALA A CA 1
ATOM 2453 C C . ALA A 1 313 ? 14.272 -11.107 -3.760 1.00 96.88 313 ALA A C 1
ATOM 2455 O O . ALA A 1 313 ? 14.897 -12.124 -3.466 1.00 96.88 313 ALA A O 1
ATOM 2456 N N . LYS A 1 314 ? 13.111 -11.143 -4.405 1.00 96.81 314 LYS A N 1
ATOM 2457 C CA . LYS A 1 314 ? 12.466 -12.342 -4.930 1.00 96.81 314 LYS A CA 1
ATOM 2458 C C . LYS A 1 314 ? 12.294 -12.178 -6.438 1.00 96.81 314 LYS A C 1
ATOM 2460 O O . LYS A 1 314 ? 11.769 -11.158 -6.880 1.00 96.81 314 LYS A O 1
ATOM 2465 N N . PHE A 1 315 ? 12.721 -13.190 -7.182 1.00 95.31 315 PHE A N 1
ATOM 2466 C CA . PHE A 1 315 ? 12.723 -13.263 -8.641 1.00 95.31 315 PHE A CA 1
ATOM 2467 C C . PHE A 1 315 ? 12.002 -14.550 -9.041 1.00 95.31 315 PHE A C 1
ATOM 2469 O O . PHE A 1 315 ? 12.595 -15.630 -9.009 1.00 95.31 315 PHE A O 1
ATOM 2476 N N . GLY A 1 316 ? 10.692 -14.476 -9.285 1.00 90.44 316 GLY A N 1
ATOM 2477 C CA . GLY A 1 316 ? 9.874 -15.680 -9.451 1.00 90.44 316 GLY A CA 1
ATOM 2478 C C . GLY A 1 316 ? 9.989 -16.616 -8.236 1.00 90.44 316 GLY A C 1
ATOM 2479 O O . GLY A 1 316 ? 9.523 -16.285 -7.144 1.00 90.44 316 GLY A O 1
ATOM 2480 N N . GLY A 1 317 ? 10.618 -17.783 -8.412 1.00 90.50 317 GLY A N 1
ATOM 2481 C CA . GLY A 1 317 ? 10.859 -18.762 -7.340 1.00 90.50 317 GLY A CA 1
ATOM 2482 C C . GLY A 1 317 ? 12.138 -18.543 -6.519 1.00 90.50 317 GLY A C 1
ATOM 2483 O O . GLY A 1 317 ? 12.286 -19.146 -5.457 1.00 90.50 317 GLY A O 1
ATOM 2484 N N . VAL A 1 318 ? 13.061 -17.691 -6.973 1.00 94.81 318 VAL A N 1
ATOM 2485 C CA . VAL A 1 318 ? 14.372 -17.492 -6.333 1.00 94.81 318 VAL A CA 1
ATOM 2486 C C . VAL A 1 318 ? 14.293 -16.376 -5.294 1.00 94.81 318 VAL A C 1
ATOM 2488 O O . VAL A 1 318 ? 13.780 -15.295 -5.573 1.00 94.81 318 VAL A O 1
ATOM 2491 N N . ILE A 1 319 ? 14.831 -16.613 -4.094 1.00 95.56 319 ILE A N 1
ATOM 2492 C CA . ILE A 1 319 ? 14.914 -15.619 -3.014 1.00 95.56 319 ILE A CA 1
ATOM 2493 C C . ILE A 1 319 ? 16.386 -15.332 -2.710 1.00 95.56 319 ILE A C 1
ATOM 2495 O O . ILE A 1 319 ? 17.137 -16.226 -2.323 1.00 95.56 319 ILE A O 1
ATOM 2499 N N . LEU A 1 320 ? 16.792 -14.068 -2.838 1.00 94.31 320 LEU A N 1
ATOM 2500 C CA . LEU A 1 320 ? 18.114 -13.578 -2.459 1.00 94.31 320 LEU A CA 1
ATOM 2501 C C . LEU A 1 320 ? 18.030 -12.719 -1.197 1.00 94.31 320 LEU A C 1
ATOM 2503 O O . LEU A 1 320 ? 17.300 -11.729 -1.144 1.00 94.31 320 LEU A O 1
ATOM 2507 N N . ASN A 1 321 ? 18.843 -13.047 -0.195 1.00 94.06 321 ASN A N 1
ATOM 2508 C CA . ASN A 1 321 ? 19.020 -12.203 0.984 1.00 94.06 321 ASN A CA 1
ATOM 2509 C C . ASN A 1 321 ? 20.005 -11.067 0.667 1.00 94.06 321 ASN A C 1
ATOM 2511 O O . ASN A 1 321 ? 21.189 -11.315 0.428 1.00 94.06 321 ASN A O 1
ATOM 2515 N N . LEU A 1 322 ? 19.528 -9.822 0.686 1.00 91.81 322 LEU A N 1
ATOM 2516 C CA . LEU A 1 322 ? 20.315 -8.648 0.293 1.00 91.81 322 LEU A CA 1
ATOM 2517 C C . LEU A 1 322 ? 21.192 -8.087 1.425 1.00 91.81 322 LEU A C 1
ATOM 2519 O O . LEU A 1 322 ? 21.956 -7.146 1.200 1.00 91.81 322 LEU A O 1
ATOM 2523 N N . LYS A 1 323 ? 21.121 -8.655 2.637 1.00 87.44 323 LYS A N 1
ATOM 2524 C CA . LYS A 1 323 ? 22.010 -8.269 3.745 1.00 87.44 323 LYS A CA 1
ATOM 2525 C C . LYS A 1 323 ? 23.472 -8.609 3.431 1.00 87.44 323 LYS A C 1
ATOM 2527 O O . LYS A 1 323 ? 24.369 -7.831 3.763 1.00 87.44 323 LYS A O 1
ATOM 2532 N N . ASN A 1 324 ? 23.698 -9.726 2.737 1.00 80.69 324 ASN A N 1
ATOM 2533 C CA . ASN A 1 324 ? 25.026 -10.248 2.424 1.00 80.69 324 ASN A CA 1
ATOM 2534 C C . ASN A 1 324 ? 25.576 -9.621 1.137 1.00 80.69 324 ASN A C 1
ATOM 2536 O O . ASN A 1 324 ? 24.966 -9.725 0.074 1.00 80.69 324 ASN A O 1
ATOM 2540 N N . ALA A 1 325 ? 26.762 -9.010 1.216 1.00 67.56 325 ALA A N 1
ATOM 2541 C CA . ALA A 1 325 ? 27.414 -8.367 0.072 1.00 67.56 325 ALA A CA 1
ATOM 2542 C C . ALA A 1 325 ? 27.727 -9.347 -1.075 1.00 67.56 325 ALA A C 1
ATOM 2544 O O . ALA A 1 325 ? 27.678 -8.965 -2.239 1.00 67.56 325 ALA A O 1
ATOM 2545 N N . THR A 1 326 ? 27.973 -10.624 -0.766 1.00 70.44 326 THR A N 1
ATOM 2546 C CA . THR A 1 326 ? 28.256 -11.677 -1.756 1.00 70.44 326 THR A CA 1
ATOM 2547 C C . THR A 1 326 ? 27.082 -11.971 -2.691 1.00 70.44 326 THR A C 1
ATOM 2549 O O . THR A 1 326 ? 27.296 -12.422 -3.809 1.00 70.44 326 THR A O 1
ATOM 2552 N N . ASN A 1 327 ? 25.845 -11.656 -2.294 1.00 79.38 327 ASN A N 1
ATOM 2553 C CA . ASN A 1 327 ? 24.659 -11.896 -3.121 1.00 79.38 327 ASN A CA 1
ATOM 2554 C C . ASN A 1 327 ? 24.424 -10.808 -4.183 1.00 79.38 327 ASN A C 1
ATOM 2556 O O . ASN A 1 327 ? 23.587 -10.989 -5.065 1.00 79.38 327 ASN A O 1
ATOM 2560 N N . PHE A 1 328 ? 25.174 -9.700 -4.145 1.00 80.50 328 PHE A N 1
ATOM 2561 C CA . PHE A 1 328 ? 25.077 -8.639 -5.153 1.00 80.50 328 PHE A CA 1
ATOM 2562 C C . PHE A 1 328 ? 25.623 -9.054 -6.526 1.00 80.50 328 PHE A C 1
ATOM 2564 O O . PHE A 1 328 ? 25.236 -8.451 -7.524 1.00 80.50 328 PHE A O 1
ATOM 2571 N N . SER A 1 329 ? 26.497 -10.064 -6.600 1.00 80.81 329 SER A N 1
ATOM 2572 C CA . SER A 1 329 ? 26.960 -10.622 -7.880 1.00 80.81 329 SER A CA 1
ATOM 2573 C C . SER A 1 329 ? 25.864 -11.446 -8.560 1.00 80.81 329 SER A C 1
ATOM 2575 O O . SER A 1 329 ? 25.631 -11.289 -9.752 1.00 80.81 329 SER A O 1
ATOM 2577 N N . ARG A 1 330 ? 25.128 -12.256 -7.787 1.00 92.25 330 ARG A N 1
ATOM 2578 C CA . ARG A 1 330 ? 23.974 -13.033 -8.273 1.00 92.25 330 ARG A CA 1
ATOM 2579 C C . ARG A 1 330 ? 22.756 -12.167 -8.588 1.00 92.25 330 ARG A C 1
ATOM 2581 O O . ARG A 1 330 ? 21.929 -12.550 -9.401 1.00 92.25 330 ARG A O 1
ATOM 2588 N N . PHE A 1 331 ? 22.633 -11.003 -7.953 1.00 93.88 331 PHE A N 1
ATOM 2589 C CA . PHE A 1 331 ? 21.488 -10.115 -8.146 1.00 93.88 331 PHE A CA 1
ATOM 2590 C C . PHE A 1 331 ? 21.259 -9.747 -9.618 1.00 93.88 331 PHE A C 1
ATOM 2592 O O . PHE A 1 331 ? 20.132 -9.837 -10.093 1.00 93.88 331 PHE A O 1
ATOM 2599 N N . GLU A 1 332 ? 22.311 -9.355 -10.344 1.00 93.69 332 GLU A N 1
ATOM 2600 C CA . GLU A 1 332 ? 22.181 -8.909 -11.738 1.00 93.69 332 GLU A CA 1
ATOM 2601 C C . GLU A 1 332 ? 21.701 -10.031 -12.661 1.00 93.69 332 GLU A C 1
ATOM 2603 O O . GLU A 1 332 ? 20.816 -9.802 -13.487 1.00 93.69 332 GLU A O 1
ATOM 2608 N N . SER A 1 333 ? 22.243 -11.244 -12.502 1.00 94.38 333 SER A N 1
ATOM 2609 C CA . SER A 1 333 ? 21.858 -12.398 -13.318 1.00 94.38 333 SER A CA 1
ATOM 2610 C C . SER A 1 333 ? 20.418 -12.832 -13.045 1.00 94.38 333 SER A C 1
ATOM 2612 O O . SER A 1 333 ? 19.654 -13.030 -13.986 1.00 94.38 333 SER A O 1
ATOM 2614 N N . GLU A 1 334 ? 20.026 -12.920 -11.770 1.00 96.06 334 GLU A N 1
ATOM 2615 C CA . GLU A 1 334 ? 18.679 -13.358 -11.368 1.00 96.06 334 GLU A CA 1
ATOM 2616 C C . GLU A 1 334 ? 17.620 -12.307 -11.749 1.00 96.06 334 GLU A C 1
ATOM 2618 O O . GLU A 1 334 ? 16.564 -12.652 -12.278 1.00 96.06 334 GLU A O 1
ATOM 2623 N N . PHE A 1 335 ? 17.922 -11.012 -11.575 1.00 96.00 335 PHE A N 1
ATOM 2624 C CA . PHE A 1 335 ? 17.049 -9.924 -12.029 1.00 96.00 335 PHE A CA 1
ATOM 2625 C C . PHE A 1 335 ? 16.867 -9.954 -13.549 1.00 96.00 335 PHE A C 1
ATOM 2627 O O . PHE A 1 335 ? 15.741 -9.862 -14.036 1.00 96.00 335 PHE A O 1
ATOM 2634 N N . SER A 1 336 ? 17.960 -10.086 -14.309 1.00 94.31 336 SER A N 1
ATOM 2635 C CA . SER A 1 336 ? 17.908 -10.069 -15.778 1.00 94.31 336 SER A CA 1
ATOM 2636 C C . SER A 1 336 ? 17.120 -11.257 -16.328 1.00 94.31 336 SER A C 1
ATOM 2638 O O . SER A 1 336 ? 16.328 -11.085 -17.259 1.00 94.31 336 SER A O 1
ATOM 2640 N N . ALA A 1 337 ? 17.296 -12.440 -15.727 1.00 94.56 337 ALA A N 1
ATOM 2641 C CA . ALA A 1 337 ? 16.551 -13.646 -16.072 1.00 94.56 337 ALA A CA 1
ATOM 2642 C C . ALA A 1 337 ? 15.051 -13.489 -15.776 1.00 94.56 337 ALA A C 1
ATOM 2644 O O . ALA A 1 337 ? 14.229 -13.720 -16.663 1.00 94.56 337 ALA A O 1
ATOM 2645 N N . ALA A 1 338 ? 14.689 -13.024 -14.576 1.00 95.44 338 ALA A N 1
ATOM 2646 C CA . ALA A 1 338 ? 13.291 -12.810 -14.204 1.00 95.44 338 ALA A CA 1
ATOM 2647 C C . ALA A 1 338 ? 12.612 -11.733 -15.057 1.00 95.44 338 ALA A C 1
ATOM 2649 O O . ALA A 1 338 ? 11.503 -11.948 -15.537 1.00 95.44 338 ALA A O 1
ATOM 2650 N N . SER A 1 339 ? 13.295 -10.614 -15.305 1.00 93.75 339 SER A N 1
ATOM 2651 C CA . SER A 1 339 ? 12.801 -9.523 -16.151 1.00 93.75 339 SER A CA 1
ATOM 2652 C C . SER A 1 339 ? 12.544 -9.994 -17.586 1.00 93.75 339 SER A C 1
ATOM 2654 O O . SER A 1 339 ? 11.454 -9.799 -18.120 1.00 93.75 339 SER A O 1
ATOM 2656 N N . SER A 1 340 ? 13.508 -10.703 -18.185 1.00 91.75 340 SER A N 1
ATOM 2657 C CA . SER A 1 340 ? 13.367 -11.245 -19.545 1.00 91.75 340 SER A CA 1
ATOM 2658 C C . SER A 1 340 ? 12.273 -12.312 -19.646 1.00 91.75 340 SER A C 1
ATOM 2660 O O . SER A 1 340 ? 11.641 -12.446 -20.688 1.00 91.75 340 SER A O 1
ATOM 2662 N N . GLY A 1 341 ? 12.053 -13.074 -18.571 1.00 91.56 341 GLY A N 1
ATOM 2663 C CA . GLY A 1 341 ? 11.012 -14.097 -18.484 1.00 91.56 341 GLY A CA 1
ATOM 2664 C C . GLY A 1 341 ? 9.634 -13.574 -18.073 1.00 91.56 341 GLY A C 1
ATOM 2665 O O . GLY A 1 341 ? 8.742 -14.389 -17.845 1.00 91.56 341 GLY A O 1
ATOM 2666 N N . GLY A 1 342 ? 9.456 -12.255 -17.911 1.00 90.62 342 GLY A N 1
ATOM 2667 C CA . GLY A 1 342 ? 8.193 -11.663 -17.453 1.00 90.62 342 GLY A CA 1
ATOM 2668 C C . GLY A 1 342 ? 7.775 -12.113 -16.048 1.00 90.62 342 GLY A C 1
ATOM 2669 O O . GLY A 1 342 ? 6.587 -12.146 -15.732 1.00 90.62 342 GLY A O 1
ATOM 2670 N N . GLN A 1 343 ? 8.733 -12.516 -15.213 1.00 93.75 343 GLN A N 1
ATOM 2671 C CA . GLN A 1 343 ? 8.474 -13.014 -13.867 1.00 93.75 343 GLN A CA 1
ATOM 2672 C C . GLN A 1 343 ? 8.295 -11.873 -12.867 1.00 93.75 343 GLN A C 1
ATOM 2674 O O . GLN A 1 343 ? 8.784 -10.758 -13.041 1.00 93.75 343 GLN A O 1
ATOM 2679 N N . GLU A 1 344 ? 7.622 -12.185 -11.762 1.00 91.31 344 GLU A N 1
ATOM 2680 C CA . GLU A 1 344 ? 7.434 -11.247 -10.665 1.00 91.31 344 GLU A CA 1
ATOM 2681 C C . GLU A 1 344 ? 8.772 -10.916 -9.980 1.00 91.31 344 GLU A C 1
ATOM 2683 O O . GLU A 1 344 ? 9.495 -11.811 -9.526 1.00 91.31 344 GLU A O 1
ATOM 2688 N N . ILE A 1 345 ? 9.069 -9.619 -9.857 1.00 96.62 345 ILE A N 1
ATOM 2689 C CA . ILE A 1 345 ? 10.252 -9.102 -9.167 1.00 96.62 345 ILE A CA 1
ATOM 2690 C C . ILE A 1 345 ? 9.790 -8.316 -7.943 1.00 96.62 345 ILE A C 1
ATOM 2692 O O . ILE A 1 345 ? 9.124 -7.292 -8.064 1.00 96.62 345 ILE A O 1
ATOM 2696 N N . ASN A 1 346 ? 10.161 -8.773 -6.751 1.00 97.44 346 ASN A N 1
ATOM 2697 C CA . ASN A 1 346 ? 9.822 -8.113 -5.494 1.00 97.44 346 ASN A CA 1
ATOM 2698 C C . ASN A 1 346 ? 11.077 -7.817 -4.691 1.00 97.44 346 ASN A C 1
ATOM 2700 O O . ASN A 1 346 ? 11.858 -8.715 -4.396 1.00 97.44 346 ASN A O 1
ATOM 2704 N N . ILE A 1 347 ? 11.244 -6.578 -4.253 1.00 97.38 347 ILE A N 1
ATOM 2705 C CA . ILE A 1 347 ? 12.362 -6.156 -3.415 1.00 97.38 347 ILE A CA 1
ATOM 2706 C C . ILE A 1 347 ? 11.802 -5.604 -2.116 1.00 97.38 347 ILE A C 1
ATOM 2708 O O . ILE A 1 347 ? 10.842 -4.840 -2.109 1.00 97.38 347 ILE A O 1
ATOM 2712 N N . SER A 1 348 ? 12.402 -5.987 -0.997 1.00 97.38 348 SER A N 1
ATOM 2713 C CA . SER A 1 348 ? 12.024 -5.462 0.307 1.00 97.38 348 SER A CA 1
ATOM 2714 C C . SER A 1 348 ? 13.219 -4.952 1.089 1.00 97.38 348 SER A C 1
ATOM 2716 O O . SER A 1 348 ? 14.323 -5.504 1.026 1.00 97.38 348 SER A O 1
ATOM 2718 N N . PHE A 1 349 ? 12.982 -3.881 1.832 1.00 96.25 349 PHE A N 1
ATOM 2719 C CA . PHE A 1 349 ? 13.970 -3.214 2.668 1.00 96.25 349 PHE A CA 1
ATOM 2720 C C . PHE A 1 349 ? 13.272 -2.455 3.796 1.00 96.25 349 PHE A C 1
ATOM 2722 O O . PHE A 1 349 ? 12.081 -2.163 3.717 1.00 96.25 349 PHE A O 1
ATOM 2729 N N . TYR A 1 350 ? 14.002 -2.159 4.865 1.00 96.19 350 TYR A N 1
ATOM 2730 C CA . TYR A 1 350 ? 13.498 -1.403 6.005 1.00 96.19 350 TYR A CA 1
ATOM 2731 C C . TYR A 1 350 ? 13.972 0.044 5.921 1.00 96.19 350 TYR A C 1
ATOM 2733 O O . TYR A 1 350 ? 15.174 0.313 5.941 1.00 96.19 350 TYR A O 1
ATOM 2741 N N . PHE A 1 351 ? 13.014 0.962 5.845 1.00 95.62 351 PHE A N 1
ATOM 2742 C CA . PHE A 1 351 ? 13.253 2.398 5.807 1.00 95.62 351 PHE A CA 1
ATOM 2743 C C . PHE A 1 351 ? 13.222 2.981 7.230 1.00 95.62 351 PHE A C 1
ATOM 2745 O O . PHE A 1 351 ? 12.249 2.726 7.953 1.00 95.62 351 PHE A O 1
ATOM 2752 N N . PRO A 1 352 ? 14.248 3.736 7.660 1.00 93.38 352 PRO A N 1
ATOM 2753 C CA . PRO A 1 352 ? 14.275 4.345 8.985 1.00 93.38 352 PRO A CA 1
ATOM 2754 C C . PRO A 1 352 ? 13.293 5.521 9.068 1.00 93.38 352 PRO A C 1
ATOM 2756 O O . PRO A 1 352 ? 13.307 6.430 8.245 1.00 93.38 352 PRO A O 1
ATOM 2759 N N . LEU A 1 353 ? 12.439 5.519 10.088 1.00 88.19 353 LEU A N 1
ATOM 2760 C CA . LEU A 1 353 ? 11.436 6.545 10.349 1.00 88.19 353 LEU A CA 1
ATOM 2761 C C . LEU A 1 353 ? 11.510 6.982 11.817 1.00 88.19 353 LEU A C 1
ATOM 2763 O O . LEU A 1 353 ? 10.812 6.415 12.657 1.00 88.19 353 LEU A O 1
ATOM 2767 N N . SER A 1 354 ? 12.339 7.990 12.107 1.00 86.56 354 SER A N 1
ATOM 2768 C CA . SER A 1 354 ? 12.593 8.593 13.433 1.00 86.56 354 SER A CA 1
ATOM 2769 C C . SER A 1 354 ? 12.807 7.585 14.577 1.00 86.56 354 SER A C 1
ATOM 2771 O O . SER A 1 354 ? 13.938 7.355 14.983 1.00 86.56 354 SER A O 1
ATOM 2773 N N . TRP A 1 355 ? 11.733 6.984 15.098 1.00 84.62 355 TRP A N 1
ATOM 2774 C CA . TRP A 1 355 ? 11.715 6.050 16.228 1.00 84.62 355 TRP A CA 1
ATOM 2775 C C . TRP A 1 355 ? 11.517 4.572 15.837 1.00 84.62 355 TRP A C 1
ATOM 2777 O O . TRP A 1 355 ? 11.570 3.700 16.703 1.00 84.62 355 TRP A O 1
ATOM 2787 N N . ARG A 1 356 ? 11.258 4.256 14.561 1.00 86.00 356 ARG A N 1
ATOM 2788 C CA . ARG A 1 356 ? 11.033 2.877 14.086 1.00 86.00 356 ARG A CA 1
ATOM 2789 C C . ARG A 1 356 ? 11.523 2.652 12.662 1.00 86.00 356 ARG A C 1
ATOM 2791 O O . ARG A 1 356 ? 11.878 3.588 11.961 1.00 86.00 356 ARG A O 1
ATOM 2798 N N . TYR A 1 357 ? 11.448 1.406 12.209 1.00 89.19 357 TYR A N 1
ATOM 2799 C CA . TYR A 1 357 ? 11.609 1.045 10.804 1.00 89.19 357 TYR A CA 1
ATOM 2800 C C . TYR A 1 357 ? 10.257 0.717 10.166 1.00 89.19 357 TYR A C 1
ATOM 2802 O O . TYR A 1 357 ? 9.400 0.094 10.796 1.00 89.19 357 TYR A O 1
ATOM 2810 N N . VAL A 1 358 ? 10.078 1.107 8.906 1.00 93.38 358 VAL A N 1
ATOM 2811 C CA . VAL A 1 358 ? 8.932 0.721 8.073 1.00 93.38 358 VAL A CA 1
ATOM 2812 C C . VAL A 1 358 ? 9.416 -0.267 7.022 1.00 93.38 358 VAL A C 1
ATOM 2814 O O . VAL A 1 358 ? 10.364 0.015 6.290 1.00 93.38 358 VAL A O 1
ATOM 2817 N N . LEU A 1 359 ? 8.767 -1.428 6.932 1.00 96.38 359 LEU A N 1
ATOM 2818 C CA . LEU A 1 359 ? 9.037 -2.367 5.848 1.00 96.38 359 LEU A CA 1
ATOM 2819 C C . LEU A 1 359 ? 8.498 -1.782 4.542 1.00 96.38 359 LEU A C 1
ATOM 2821 O O . LEU A 1 359 ? 7.302 -1.533 4.424 1.00 96.38 359 LEU A O 1
ATOM 2825 N N . VAL A 1 360 ? 9.358 -1.604 3.552 1.00 97.56 360 VAL A N 1
ATOM 2826 C CA . VAL A 1 360 ? 8.971 -1.259 2.188 1.00 97.56 360 VAL A CA 1
ATOM 2827 C C . VAL A 1 360 ? 9.000 -2.534 1.356 1.00 97.56 360 VAL A C 1
ATOM 2829 O O . VAL A 1 360 ? 9.985 -3.274 1.376 1.00 97.56 360 VAL A O 1
ATOM 2832 N N . LYS A 1 361 ? 7.912 -2.806 0.641 1.00 97.69 361 LYS A N 1
ATOM 2833 C CA . LYS A 1 361 ? 7.794 -3.878 -0.347 1.00 97.69 361 LYS A CA 1
ATOM 2834 C C . LYS A 1 361 ? 7.569 -3.232 -1.704 1.00 97.69 361 LYS A C 1
ATOM 2836 O O . LYS A 1 361 ? 6.526 -2.628 -1.931 1.00 97.69 361 LYS A O 1
ATOM 2841 N N . LYS A 1 362 ? 8.561 -3.348 -2.577 1.00 97.06 362 LYS A N 1
ATOM 2842 C CA . LYS A 1 362 ? 8.575 -2.776 -3.916 1.00 97.06 362 LYS A CA 1
ATOM 2843 C C . LYS A 1 362 ? 8.457 -3.888 -4.949 1.00 97.06 362 LYS A C 1
ATOM 2845 O O . LYS A 1 362 ? 9.397 -4.661 -5.124 1.00 97.06 362 LYS A O 1
ATOM 2850 N N . GLN A 1 363 ? 7.312 -3.967 -5.606 1.00 97.25 363 GLN A N 1
ATOM 2851 C CA . GLN A 1 363 ? 7.102 -4.819 -6.768 1.00 97.25 363 GLN A CA 1
ATOM 2852 C C . GLN A 1 363 ? 7.588 -4.074 -8.009 1.00 97.25 363 GLN A C 1
ATOM 2854 O O . GLN A 1 363 ? 7.285 -2.895 -8.169 1.00 97.25 363 GLN A O 1
ATOM 2859 N N . MET A 1 364 ? 8.358 -4.724 -8.870 1.00 96.25 364 MET A N 1
ATOM 2860 C CA . MET A 1 364 ? 8.896 -4.109 -10.078 1.00 96.25 364 MET A CA 1
ATOM 2861 C C . MET A 1 364 ? 8.297 -4.759 -11.319 1.00 96.25 364 MET A C 1
ATOM 2863 O O . MET A 1 364 ? 8.219 -5.984 -11.409 1.00 96.25 364 MET A O 1
ATOM 2867 N N . PHE A 1 365 ? 7.921 -3.924 -12.281 1.00 94.25 365 PHE A N 1
ATOM 2868 C CA . PHE A 1 365 ? 7.446 -4.329 -13.598 1.00 94.25 365 PHE A CA 1
ATOM 2869 C C . PHE A 1 365 ? 8.380 -3.746 -14.647 1.00 94.25 365 PHE A C 1
ATOM 2871 O O . PHE A 1 365 ? 8.654 -2.548 -14.624 1.00 94.25 365 PHE A O 1
ATOM 2878 N N . VAL A 1 366 ? 8.871 -4.576 -15.562 1.00 92.69 366 VAL A N 1
ATOM 2879 C CA . VAL A 1 366 ? 9.789 -4.137 -16.615 1.00 92.69 366 VAL A CA 1
ATOM 2880 C C . VAL A 1 366 ? 9.078 -4.220 -17.955 1.00 92.69 366 VAL A C 1
ATOM 2882 O O . VAL A 1 366 ? 8.561 -5.269 -18.326 1.00 92.69 366 VAL A O 1
ATOM 2885 N N . TYR A 1 367 ? 9.058 -3.102 -18.670 1.00 92.50 367 TYR A N 1
ATOM 2886 C CA . TYR A 1 367 ? 8.465 -2.978 -19.994 1.00 92.50 367 TYR A CA 1
ATOM 2887 C C . TYR A 1 367 ? 9.562 -2.628 -20.975 1.00 92.50 367 TYR A C 1
ATOM 2889 O O . TYR A 1 367 ? 10.300 -1.669 -20.760 1.00 92.50 367 TYR A O 1
ATOM 2897 N N . TYR A 1 368 ? 9.661 -3.384 -22.057 1.00 91.38 368 TYR A N 1
ATOM 2898 C CA . TYR A 1 368 ? 10.579 -3.058 -23.132 1.00 91.38 368 TYR A CA 1
ATOM 2899 C C . TYR A 1 368 ? 9.839 -2.303 -24.228 1.00 91.38 368 TYR A C 1
ATOM 2901 O O . TYR A 1 368 ? 8.801 -2.757 -24.705 1.00 91.38 368 TYR A O 1
ATOM 2909 N N . VAL A 1 369 ? 10.363 -1.139 -24.595 1.00 89.25 369 VAL A N 1
ATOM 2910 C CA . VAL A 1 369 ? 9.811 -0.277 -25.637 1.00 89.25 369 VAL A CA 1
ATOM 2911 C C . VAL A 1 369 ? 10.824 -0.234 -26.768 1.00 89.25 369 VAL A C 1
ATOM 2913 O O . VAL A 1 369 ? 11.906 0.334 -26.629 1.00 89.25 369 VAL A O 1
ATOM 2916 N N . GLU A 1 370 ? 10.491 -0.854 -27.893 1.00 86.38 370 GLU A N 1
ATOM 2917 C CA . GLU A 1 370 ? 11.376 -0.853 -29.053 1.00 86.38 370 GLU A CA 1
ATOM 2918 C C . GLU A 1 370 ? 11.552 0.576 -29.578 1.00 86.38 370 GLU A C 1
ATOM 2920 O O . GLU A 1 370 ? 10.586 1.298 -29.843 1.00 86.38 370 GLU A O 1
ATOM 2925 N N . GLY A 1 371 ? 12.805 1.018 -29.684 1.00 73.94 371 GLY A N 1
ATOM 2926 C CA . GLY A 1 371 ? 13.126 2.261 -30.367 1.00 73.94 371 GLY A CA 1
ATOM 2927 C C . GLY A 1 371 ? 12.936 2.094 -31.872 1.00 73.94 371 GLY A C 1
ATOM 2928 O O . GLY A 1 371 ? 13.283 1.053 -32.426 1.00 73.94 371 GLY A O 1
ATOM 2929 N N . LYS A 1 372 ? 12.431 3.135 -32.549 1.00 65.50 372 LYS A N 1
ATOM 2930 C CA . LYS A 1 372 ? 12.602 3.233 -34.002 1.00 65.50 372 LYS A CA 1
ATOM 2931 C C . LYS A 1 372 ? 14.104 3.238 -34.293 1.00 65.50 372 LYS A C 1
ATOM 2933 O O . LYS A 1 372 ? 14.836 3.992 -33.655 1.00 65.50 372 LYS A O 1
ATOM 2938 N N . THR A 1 373 ? 14.551 2.367 -35.191 1.00 54.16 373 THR A N 1
ATOM 2939 C CA . THR A 1 373 ? 15.840 2.532 -35.865 1.00 54.16 373 THR A CA 1
ATOM 2940 C C . THR A 1 373 ? 15.743 3.821 -36.668 1.00 54.16 373 THR A C 1
ATOM 2942 O O . THR A 1 373 ? 14.914 3.883 -37.577 1.00 54.16 373 THR A O 1
ATOM 2945 N N . ASP A 1 374 ? 16.496 4.841 -36.262 1.00 52.44 374 ASP A N 1
ATOM 2946 C CA . ASP A 1 374 ? 16.733 6.017 -37.105 1.00 52.44 374 ASP A CA 1
ATOM 2947 C C . ASP A 1 374 ? 17.480 5.613 -38.383 1.00 52.44 374 ASP A C 1
ATOM 2949 O O . ASP A 1 374 ? 18.361 4.718 -38.295 1.00 52.44 374 ASP A O 1
#

Radius of gyration: 30.06 Å; chains: 1; bounding box: 73×65×84 Å

Foldseek 3Di:
DDQPDPDDDDDDPDDDPDDDDPDPDVLLVVVVVVLVVVLVVVVCVVVVVPDPVVVVVVVVCCVVPVPDDPPPDDDDPDDDDDADDADPPLVDPVVLDLDLVCLQVVDPDPSVVSVVVSVVNNCSNLPVVVLVVVLSCCQPPVDPDHDSDSVVVSVVSVVVSVLCSVVSVPDPVVLLVVQFDPQWAQPDPVVQWIDGPPDPDIDHNVLVRRADPVLVVVLVVLQQLQWLDHPPCLVVQAFPDDPFKTKRKDKDWDPPSRNDVRSNVDQQETEMEIEIEIEGAPPCLLVSQLSVQVSVLVSVVVCVVVVKFWAWKDQAPDIDGPNDPVCSVVSSVSSSVSQSVQHKIWTWIWDDDPPDTHIYIYIYHYHYDYDPDD